Protein AF-A0A8D8HD01-F1 (afdb_monomer_lite)

Sequence (189 aa):
MFSPLLRNISGCLRTARVLPIIQANANFSSKRVAIALRSKKAKSDKPTTQYFVDCKHVRTIGGKGGDGCVSFLRLWCNENAGPDGGDGGNGGHVVLQASADVRDLNHVTVQLNADAGDNGRNKDCHGKNAGHTVVKVPLGTIVKSGEGKVVGDLDREGTMFVAARGGAGGKGNHFFISDLEQAPQVAEF

Organism: Culex pipiens (NCBI:txid7175)

pLDDT: mean 83.11, std 18.87, range [35.62, 97.62]

Secondary structure (DSSP, 8-state):
-----------------------------S-----------PPP-S-------S----EEEPPPPPPPP--BPPPSS-S--SB-PPPPPPPPPEEEEE-TT---STTS-SEEEPPPPPPPBTTTBPPPPPPPEEEEE-TTEEEE-TTS-EEEEE-STT-EEEEEPPPPPPPPGGGG--SS-SS------

Structure (mmCIF, N/CA/C/O backbone):
data_AF-A0A8D8HD01-F1
#
_entry.id   AF-A0A8D8HD01-F1
#
loop_
_atom_site.group_PDB
_atom_site.id
_atom_site.type_symbol
_atom_site.label_atom_id
_atom_site.label_alt_id
_atom_site.label_comp_id
_atom_site.label_asym_id
_atom_site.label_entity_id
_atom_site.label_seq_id
_atom_site.pdbx_PDB_ins_code
_atom_site.Cartn_x
_atom_site.Cartn_y
_atom_site.Cartn_z
_atom_site.occupancy
_atom_site.B_iso_or_equiv
_atom_site.auth_seq_id
_atom_site.auth_comp_id
_atom_site.auth_asym_id
_atom_site.auth_atom_id
_atom_site.pdbx_PDB_model_num
ATOM 1 N N . MET A 1 1 ? 36.798 -63.576 56.238 1.00 38.44 1 MET A N 1
ATOM 2 C CA . MET A 1 1 ? 35.779 -63.024 57.160 1.00 38.44 1 MET A CA 1
ATOM 3 C C . MET A 1 1 ? 34.621 -62.565 56.282 1.00 38.44 1 MET A C 1
ATOM 5 O O . MET A 1 1 ? 34.864 -61.695 55.469 1.00 38.44 1 MET A O 1
ATOM 9 N N . PHE A 1 2 ? 33.419 -63.130 56.225 1.00 37.19 2 PHE A N 1
ATOM 10 C CA . PHE A 1 2 ? 32.682 -64.121 57.009 1.00 37.19 2 PHE A CA 1
ATOM 11 C C . PHE A 1 2 ? 31.838 -64.941 55.999 1.00 37.19 2 PHE A C 1
ATOM 13 O O . PHE A 1 2 ? 31.123 -64.366 55.185 1.00 37.19 2 PHE A O 1
ATOM 20 N N . SER A 1 3 ? 31.947 -66.270 56.031 1.00 37.62 3 SER A N 1
ATOM 21 C CA . SER A 1 3 ? 30.902 -67.237 55.619 1.00 37.62 3 SER A CA 1
ATOM 22 C C . SER A 1 3 ? 29.742 -67.199 56.651 1.00 37.62 3 SER A C 1
ATOM 24 O O . SER A 1 3 ? 29.988 -66.590 57.697 1.00 37.62 3 SER A O 1
ATOM 26 N N . PRO A 1 4 ? 28.550 -67.846 56.512 1.00 48.41 4 PRO A N 1
ATOM 27 C CA . PRO A 1 4 ? 28.232 -69.123 55.824 1.00 48.41 4 PRO A CA 1
ATOM 28 C C . PRO A 1 4 ? 26.969 -69.078 54.918 1.00 48.41 4 PRO A C 1
ATOM 30 O O . PRO A 1 4 ? 26.116 -68.217 55.069 1.00 48.41 4 PRO A O 1
ATOM 33 N N . LEU A 1 5 ? 26.900 -69.825 53.809 1.00 41.25 5 LEU A N 1
ATOM 34 C CA . LEU A 1 5 ? 26.558 -71.253 53.603 1.00 41.25 5 LEU A CA 1
ATOM 35 C C . LEU A 1 5 ? 25.076 -71.647 53.772 1.00 41.25 5 LEU A C 1
ATOM 37 O O . LEU A 1 5 ? 24.426 -71.291 54.748 1.00 41.25 5 LEU A O 1
ATOM 41 N N . LEU A 1 6 ? 24.710 -72.595 52.887 1.00 38.84 6 LEU A N 1
ATOM 42 C CA . LEU A 1 6 ? 23.619 -73.593 52.896 1.00 38.84 6 LEU A CA 1
ATOM 43 C C . LEU A 1 6 ? 22.376 -73.206 52.068 1.00 38.84 6 LEU A C 1
ATOM 45 O O . LEU A 1 6 ? 21.858 -72.114 52.218 1.00 38.84 6 LEU A O 1
ATOM 49 N N . ARG A 1 7 ? 21.798 -74.045 51.195 1.00 35.88 7 ARG A N 1
ATOM 50 C CA . ARG A 1 7 ? 22.032 -75.438 50.754 1.00 35.88 7 ARG A CA 1
ATOM 51 C C . ARG A 1 7 ? 21.251 -75.636 49.438 1.00 35.88 7 ARG A C 1
ATOM 53 O O . ARG A 1 7 ? 20.154 -75.111 49.294 1.00 35.88 7 ARG A O 1
ATOM 60 N N . ASN A 1 8 ? 21.803 -76.434 48.525 1.00 39.53 8 ASN A N 1
ATOM 61 C CA . ASN A 1 8 ? 21.070 -77.087 47.430 1.00 39.53 8 ASN A CA 1
ATOM 62 C C . ASN A 1 8 ? 20.040 -78.093 47.979 1.00 39.53 8 ASN A C 1
ATOM 64 O O . ASN A 1 8 ? 20.227 -78.567 49.099 1.00 39.53 8 ASN A O 1
ATOM 68 N N . ILE A 1 9 ? 19.052 -78.489 47.156 1.00 40.44 9 ILE A N 1
ATOM 69 C CA . ILE A 1 9 ? 18.753 -79.885 46.733 1.00 40.44 9 ILE A CA 1
ATOM 70 C C . ILE A 1 9 ? 17.369 -79.966 46.028 1.00 40.44 9 ILE A C 1
ATOM 72 O O . ILE A 1 9 ? 16.385 -79.485 46.572 1.00 40.44 9 ILE A O 1
ATOM 76 N N . SER A 1 10 ? 17.355 -80.611 44.840 1.00 38.31 10 SER A N 1
ATOM 77 C CA . SER A 1 10 ? 16.278 -81.350 44.112 1.00 38.31 10 SER A CA 1
ATOM 78 C C . SER A 1 10 ? 14.861 -80.746 44.015 1.00 38.31 10 SER A C 1
ATOM 80 O O . SER A 1 10 ? 14.276 -80.381 45.017 1.00 38.31 10 SER A O 1
ATOM 82 N N . GLY A 1 11 ? 14.155 -80.689 42.885 1.00 37.19 11 GLY A N 1
ATOM 83 C CA . GLY A 1 11 ? 14.003 -81.672 41.812 1.00 37.19 11 GLY A CA 1
ATOM 84 C C . GLY A 1 11 ? 12.508 -82.036 41.654 1.00 37.19 11 GLY A C 1
ATOM 85 O O . GLY A 1 11 ? 11.795 -82.137 42.643 1.00 37.19 11 GLY A O 1
ATOM 86 N N . CYS A 1 12 ? 12.087 -82.307 40.411 1.00 36.12 12 CYS A N 1
ATOM 87 C CA . CYS A 1 12 ? 10.885 -83.066 40.000 1.00 36.12 12 CYS A CA 1
ATOM 88 C C . CYS A 1 12 ? 9.497 -82.368 39.880 1.00 36.12 12 CYS A C 1
ATOM 90 O O . CYS A 1 12 ? 8.779 -82.170 40.849 1.00 36.12 12 CYS A O 1
ATOM 92 N N . LEU A 1 13 ? 9.096 -82.126 38.616 1.00 39.12 13 LEU A N 1
ATOM 93 C CA . LEU A 1 13 ? 7.873 -82.631 37.945 1.00 39.12 13 LEU A CA 1
ATOM 94 C C . LEU A 1 13 ? 6.524 -82.632 38.711 1.00 39.12 13 LEU A C 1
ATOM 96 O O . LEU A 1 13 ? 6.305 -83.510 39.536 1.00 39.12 13 LEU A O 1
ATOM 100 N N . ARG A 1 14 ? 5.535 -81.836 38.253 1.00 35.62 14 ARG A N 1
ATOM 101 C CA . ARG A 1 14 ? 4.320 -82.304 37.522 1.00 35.62 14 ARG A CA 1
ATOM 102 C C . ARG A 1 14 ? 3.150 -81.302 37.502 1.00 35.62 14 ARG A C 1
ATOM 104 O O . ARG A 1 14 ? 2.830 -80.640 38.480 1.00 35.62 14 ARG A O 1
ATOM 111 N N . THR A 1 15 ? 2.434 -81.394 36.378 1.00 39.25 15 THR A N 1
ATOM 112 C CA . THR A 1 15 ? 0.995 -81.161 36.140 1.00 39.25 15 THR A CA 1
ATOM 113 C C . THR A 1 15 ? 0.449 -79.735 36.093 1.00 39.25 15 THR A C 1
ATOM 115 O O . THR A 1 15 ? 0.143 -79.109 37.102 1.00 39.25 15 THR A O 1
ATOM 118 N N . ALA A 1 16 ? 0.171 -79.314 34.856 1.00 48.81 16 ALA A N 1
ATOM 119 C CA . ALA A 1 16 ? -0.868 -78.355 34.521 1.00 48.81 16 ALA A CA 1
ATOM 120 C C . ALA A 1 16 ? -2.230 -78.848 35.042 1.00 48.81 16 ALA A C 1
ATOM 122 O O . ALA A 1 16 ? -2.649 -79.968 34.743 1.00 48.81 16 ALA A O 1
ATOM 123 N N . ARG A 1 17 ? -2.930 -78.003 35.803 1.00 39.94 17 ARG A N 1
ATOM 124 C CA . ARG A 1 17 ? -4.364 -78.146 36.064 1.00 39.94 17 ARG A CA 1
ATOM 125 C C . ARG A 1 17 ? -5.095 -77.029 35.337 1.00 39.94 17 ARG A C 1
ATOM 127 O O . ARG A 1 17 ? -4.921 -75.855 35.642 1.00 39.94 17 ARG A O 1
ATOM 134 N N . VAL A 1 18 ? -5.901 -77.442 34.369 1.00 48.03 18 VAL A N 1
ATOM 135 C CA . VAL A 1 18 ? -6.952 -76.640 33.748 1.00 48.03 18 VAL A CA 1
ATOM 136 C C . VAL A 1 18 ? -7.978 -76.306 34.834 1.00 48.03 18 VAL A C 1
ATOM 138 O O . VAL A 1 18 ? -8.454 -77.210 35.519 1.00 48.03 18 VAL A O 1
ATOM 141 N N . LEU A 1 19 ? -8.312 -75.026 34.995 1.00 42.44 19 LEU A N 1
ATOM 142 C CA . LEU A 1 19 ? -9.496 -74.591 35.740 1.00 42.44 19 LEU A CA 1
ATOM 143 C C . LEU A 1 19 ? -10.530 -74.032 34.749 1.00 42.44 19 LEU A C 1
ATOM 145 O O . LEU A 1 19 ? -10.140 -73.422 33.751 1.00 42.44 19 LEU A O 1
ATOM 149 N N . PRO A 1 20 ? -11.829 -74.293 34.974 1.00 39.94 20 PRO A N 1
ATOM 150 C CA . PRO A 1 20 ? -12.863 -74.128 33.965 1.00 39.94 20 PRO A CA 1
ATOM 151 C C . PRO A 1 20 ? -13.250 -72.662 33.767 1.00 39.94 20 PRO A C 1
ATOM 153 O O . PRO A 1 20 ? -13.233 -71.846 34.688 1.00 39.94 20 PRO A O 1
ATOM 156 N N . ILE A 1 21 ? -13.648 -72.363 32.534 1.00 44.06 21 ILE A N 1
ATOM 157 C CA . ILE A 1 21 ? -14.253 -71.103 32.110 1.00 44.06 21 ILE A CA 1
ATOM 158 C C . ILE A 1 21 ? -15.639 -71.016 32.760 1.00 44.06 21 ILE A C 1
ATOM 160 O O . ILE A 1 21 ? -16.567 -71.705 32.344 1.00 44.06 21 ILE A O 1
ATOM 164 N N . ILE A 1 22 ? -15.788 -70.176 33.785 1.00 47.44 22 ILE A N 1
ATOM 165 C CA . ILE A 1 22 ? -17.106 -69.780 34.290 1.00 47.44 22 ILE A CA 1
ATOM 166 C C . ILE A 1 22 ? -17.601 -68.640 33.398 1.00 47.44 22 ILE A C 1
ATOM 168 O O . ILE A 1 22 ? -17.055 -67.537 33.415 1.00 47.44 22 ILE A O 1
ATOM 172 N N . GLN A 1 23 ? -18.629 -68.920 32.595 1.00 49.97 23 GLN A N 1
ATOM 173 C CA . GLN A 1 23 ? -19.383 -67.906 31.865 1.00 49.97 23 GLN A CA 1
ATOM 174 C C . GLN A 1 23 ? -20.151 -67.029 32.861 1.00 49.97 23 GLN A C 1
ATOM 176 O O . GLN A 1 23 ? -21.132 -67.466 33.459 1.00 49.97 23 GLN A O 1
ATOM 181 N N . ALA A 1 24 ? -19.728 -65.776 33.019 1.00 47.97 24 ALA A N 1
ATOM 182 C CA . ALA A 1 24 ? -20.553 -64.742 33.627 1.00 47.97 24 ALA A CA 1
ATOM 183 C C . ALA A 1 24 ? -21.266 -63.971 32.508 1.00 47.97 24 ALA A C 1
ATOM 185 O O . ALA A 1 24 ? -20.657 -63.167 31.802 1.00 47.97 24 ALA A O 1
ATOM 186 N N . ASN A 1 25 ? -22.563 -64.234 32.341 1.00 53.50 25 ASN A N 1
ATOM 187 C CA . ASN A 1 25 ? -23.449 -63.430 31.504 1.00 53.50 25 ASN A CA 1
ATOM 188 C C . ASN A 1 25 ? -23.589 -62.033 32.123 1.00 53.50 25 ASN A C 1
ATOM 190 O O . ASN A 1 25 ? -24.370 -61.823 33.050 1.00 53.50 25 ASN A O 1
ATOM 194 N N . ALA A 1 26 ? -22.820 -61.072 31.615 1.00 51.56 26 ALA A N 1
ATOM 195 C CA . ALA A 1 26 ? -23.012 -59.664 31.920 1.00 51.56 26 ALA A CA 1
ATOM 196 C C . ALA A 1 26 ? -24.070 -59.089 30.969 1.00 51.56 26 ALA A C 1
ATOM 198 O O . ALA A 1 26 ? -23.844 -58.952 29.768 1.00 51.56 26 ALA A O 1
ATOM 199 N N . ASN A 1 27 ? -25.233 -58.756 31.530 1.00 48.62 27 ASN A N 1
ATOM 200 C CA . ASN A 1 27 ? -26.313 -58.046 30.853 1.00 48.62 27 ASN A CA 1
ATOM 201 C C . ASN A 1 27 ? -25.793 -56.744 30.218 1.00 48.62 27 ASN A C 1
ATOM 203 O O . ASN A 1 27 ? -25.463 -55.780 30.912 1.00 48.62 27 ASN A O 1
ATOM 207 N N . PHE A 1 28 ? -25.736 -56.713 28.886 1.00 46.00 28 PHE A N 1
ATOM 208 C CA . PHE A 1 28 ? -25.380 -55.535 28.101 1.00 46.00 28 PHE A CA 1
ATOM 209 C C . PHE A 1 28 ? -26.581 -54.581 28.041 1.00 46.00 28 PHE A C 1
ATOM 211 O O . PHE A 1 28 ? -27.395 -54.624 27.121 1.00 46.00 28 PHE A O 1
ATOM 218 N N . SER A 1 29 ? -26.717 -53.733 29.062 1.00 52.72 29 SER A N 1
ATOM 219 C CA . SER A 1 29 ? -27.672 -52.624 29.041 1.00 52.72 29 SER A CA 1
ATOM 220 C C . SER A 1 29 ? -27.164 -51.512 28.120 1.00 52.72 29 SER A C 1
ATOM 222 O O . SER A 1 29 ? -26.022 -51.057 28.224 1.00 52.72 29 SER A O 1
ATOM 224 N N . SER A 1 30 ? -28.024 -51.120 27.180 1.00 56.50 30 SER A N 1
ATOM 225 C CA . SER A 1 30 ? -27.737 -50.182 26.097 1.00 56.50 30 SER A CA 1
ATOM 226 C C . SER A 1 30 ? -27.484 -48.747 26.586 1.00 56.50 30 SER A C 1
ATOM 228 O O . SER A 1 30 ? -28.024 -48.323 27.606 1.00 56.50 30 SER A O 1
ATOM 230 N N . LYS A 1 31 ? -26.743 -47.990 25.759 1.00 60.97 31 LYS A N 1
ATOM 231 C CA . LYS A 1 31 ? -26.404 -46.550 25.839 1.00 60.97 31 LYS A CA 1
ATOM 232 C C . LYS A 1 31 ? -25.167 -46.193 26.673 1.00 60.97 31 LYS A C 1
ATOM 234 O O . LYS A 1 31 ? -25.250 -45.532 27.701 1.00 60.97 31 LYS A O 1
ATOM 239 N N . ARG A 1 32 ? -23.977 -46.484 26.135 1.00 63.31 32 ARG A N 1
ATOM 240 C CA . ARG A 1 32 ? -22.785 -45.671 26.436 1.00 63.31 32 ARG A CA 1
ATOM 241 C C . ARG A 1 32 ? -22.737 -44.488 25.472 1.00 63.31 32 ARG A C 1
ATOM 243 O O . ARG A 1 32 ? -22.108 -44.567 24.424 1.00 63.31 32 ARG A O 1
ATOM 250 N N . VAL A 1 33 ? -23.420 -43.398 25.812 1.00 67.00 33 VAL A N 1
ATOM 251 C CA . VAL A 1 33 ? -23.109 -42.099 25.200 1.00 67.00 33 VAL A CA 1
ATOM 252 C C . VAL A 1 33 ? -21.767 -41.663 25.784 1.00 67.00 33 VAL A C 1
ATOM 254 O O . VAL A 1 33 ? -21.605 -41.657 27.004 1.00 67.00 33 VAL A O 1
ATOM 257 N N . ALA A 1 34 ? -20.782 -41.363 24.936 1.00 64.25 34 ALA A N 1
ATOM 258 C CA . ALA A 1 34 ? -19.496 -40.851 25.395 1.00 64.25 34 ALA A CA 1
ATOM 259 C C . ALA A 1 34 ? -19.721 -39.531 26.150 1.00 64.25 34 ALA A C 1
ATOM 261 O O . ALA A 1 34 ? -20.180 -38.544 25.579 1.00 64.25 34 ALA A O 1
ATOM 262 N N . ILE A 1 35 ? -19.428 -39.521 27.450 1.00 71.62 35 ILE A N 1
ATOM 263 C CA . ILE A 1 35 ? -19.501 -38.315 28.275 1.00 71.62 35 ILE A CA 1
ATOM 264 C C . ILE A 1 35 ? -18.270 -37.477 27.933 1.00 71.62 35 ILE A C 1
ATOM 266 O O . ILE A 1 35 ? -17.143 -37.918 28.162 1.00 71.62 35 ILE A O 1
ATOM 270 N N . ALA A 1 36 ? -18.471 -36.281 27.374 1.00 72.25 36 ALA A N 1
ATOM 271 C CA . ALA A 1 36 ? -17.376 -35.349 27.135 1.00 72.25 36 ALA A CA 1
ATOM 272 C C . ALA A 1 36 ? -16.673 -35.055 28.469 1.00 72.25 36 ALA A C 1
ATOM 274 O O . ALA A 1 36 ? -17.286 -34.529 29.403 1.00 72.25 36 ALA A O 1
ATOM 275 N N . LEU A 1 37 ? -15.393 -35.424 28.578 1.00 75.06 37 LEU A N 1
ATOM 276 C CA . LEU A 1 37 ? -14.590 -35.116 29.757 1.00 75.06 37 LEU A CA 1
ATOM 277 C C . LEU A 1 37 ? -14.562 -33.595 29.923 1.00 75.06 37 LEU A C 1
ATOM 279 O O . LEU A 1 37 ? -14.038 -32.874 29.074 1.00 75.06 37 LEU A O 1
ATOM 283 N N . ARG A 1 38 ? -15.148 -33.103 31.020 1.00 71.12 38 ARG A N 1
ATOM 284 C CA . ARG A 1 38 ? -15.099 -31.684 31.376 1.00 71.12 38 ARG A CA 1
ATOM 285 C C . ARG A 1 38 ? -13.627 -31.281 31.437 1.00 71.12 38 ARG A C 1
ATOM 287 O O . ARG A 1 38 ? -12.843 -31.950 32.112 1.00 71.12 38 ARG A O 1
ATOM 294 N N . SER A 1 39 ? -13.253 -30.218 30.725 1.00 74.81 39 SER A N 1
ATOM 295 C CA . SER A 1 39 ? -11.898 -29.664 30.787 1.00 74.81 39 SER A CA 1
ATOM 296 C C . SER A 1 39 ? -11.503 -29.465 32.256 1.00 74.81 39 SER A C 1
ATOM 298 O O . SER A 1 39 ? -12.088 -28.637 32.950 1.00 74.81 39 SER A O 1
ATOM 300 N N . LYS A 1 40 ? -10.540 -30.261 32.741 1.00 72.81 40 LYS A N 1
ATOM 301 C CA . LYS A 1 40 ? -9.982 -30.161 34.102 1.00 72.81 40 LYS A CA 1
ATOM 302 C C . LYS A 1 40 ? -8.969 -29.022 34.237 1.00 72.81 40 LYS A C 1
ATOM 304 O O . LYS A 1 40 ? -8.378 -28.857 35.300 1.00 72.81 40 LYS A O 1
ATOM 309 N N . LYS A 1 41 ? -8.725 -28.253 33.172 1.00 77.56 41 LYS A N 1
ATOM 310 C CA . LYS A 1 41 ? -7.804 -27.121 33.233 1.00 77.56 41 LYS A CA 1
ATOM 311 C C . LYS A 1 41 ? -8.454 -26.032 34.086 1.00 77.56 41 LYS A C 1
ATOM 313 O O . LYS A 1 41 ? -9.484 -25.485 33.695 1.00 77.56 41 LYS A O 1
ATOM 318 N N . ALA A 1 42 ? -7.866 -25.748 35.247 1.00 76.44 42 ALA A N 1
ATOM 319 C CA . ALA A 1 42 ? -8.267 -24.615 36.072 1.00 76.44 42 ALA A CA 1
ATOM 320 C C . ALA A 1 42 ? -8.259 -23.342 35.209 1.00 76.44 42 ALA A C 1
ATOM 322 O O . ALA A 1 42 ? -7.330 -23.124 34.421 1.00 76.44 42 ALA A O 1
ATOM 323 N N . LYS A 1 43 ? -9.322 -22.534 35.300 1.00 73.81 43 LYS A N 1
ATOM 324 C CA . LYS A 1 43 ? -9.334 -21.211 34.668 1.00 73.81 43 LYS A CA 1
ATOM 325 C C . LYS A 1 43 ? -8.214 -20.386 35.308 1.00 73.81 43 LYS A C 1
ATOM 327 O O . LYS A 1 43 ? -7.934 -20.539 36.488 1.00 73.81 43 LYS A O 1
ATOM 332 N N . SER A 1 44 ? -7.534 -19.566 34.513 1.00 76.25 44 SER A N 1
ATOM 333 C CA . SER A 1 44 ? -6.513 -18.656 35.033 1.00 76.25 44 SER A CA 1
ATOM 334 C C . SER A 1 44 ? -7.168 -17.670 36.000 1.00 76.25 44 SER A C 1
ATOM 336 O O . SER A 1 44 ? -7.997 -16.879 35.563 1.00 76.25 44 SER A O 1
ATOM 338 N N . ASP A 1 45 ? -6.758 -17.677 37.268 1.00 74.88 45 ASP A N 1
ATOM 339 C CA . ASP A 1 45 ? -7.234 -16.735 38.297 1.00 74.88 45 ASP A CA 1
ATOM 340 C C . ASP A 1 45 ? -6.624 -15.331 38.158 1.00 74.88 45 ASP A C 1
ATOM 342 O O . ASP A 1 45 ? -6.923 -14.427 38.936 1.00 74.88 45 ASP A O 1
ATOM 346 N N . LYS A 1 46 ? -5.752 -15.120 37.163 1.00 77.69 46 LYS A N 1
ATOM 347 C CA . LYS A 1 46 ? -5.231 -13.785 36.861 1.00 77.69 46 LYS A CA 1
ATOM 348 C C . LYS A 1 46 ? -6.378 -12.924 36.323 1.00 77.69 46 LYS A C 1
ATOM 350 O O . LYS A 1 46 ? -6.916 -13.284 35.270 1.00 77.69 46 LYS A O 1
ATOM 355 N N . PRO A 1 47 ? -6.717 -11.783 36.955 1.00 70.94 47 PRO A N 1
ATOM 356 C CA . PRO A 1 47 ? -7.629 -10.828 36.349 1.00 70.94 47 PRO A CA 1
ATOM 357 C C . PRO A 1 47 ? -6.945 -10.284 35.093 1.00 70.94 47 PRO A C 1
ATOM 359 O O . PRO A 1 47 ? -6.046 -9.451 35.159 1.00 70.94 47 PRO A O 1
ATOM 362 N N . THR A 1 48 ? -7.304 -10.818 33.928 1.00 72.38 48 THR A N 1
ATOM 363 C CA . THR A 1 48 ? -6.913 -10.201 32.661 1.00 72.38 48 THR A CA 1
ATOM 364 C C . THR A 1 48 ? -7.826 -9.003 32.478 1.00 72.38 48 THR A C 1
ATOM 366 O O . THR A 1 48 ? -8.960 -9.151 32.030 1.00 72.38 48 THR A O 1
ATOM 369 N N . THR A 1 49 ? -7.359 -7.829 32.892 1.00 73.25 49 THR A N 1
ATOM 370 C CA . THR A 1 49 ? -8.035 -6.567 32.602 1.00 73.25 49 THR A CA 1
ATOM 371 C C . THR A 1 49 ? -8.038 -6.377 31.090 1.00 73.25 49 THR A C 1
ATOM 373 O O . THR A 1 49 ? -7.001 -6.100 30.492 1.00 73.25 49 THR A O 1
ATOM 376 N N . GLN A 1 50 ? -9.189 -6.593 30.458 1.00 70.69 50 GLN A N 1
ATOM 377 C CA . GLN A 1 50 ? -9.386 -6.256 29.054 1.00 70.69 50 GLN A CA 1
ATOM 378 C C . GLN A 1 50 ? -9.715 -4.767 28.995 1.00 70.69 50 GLN A C 1
ATOM 380 O O . GLN A 1 50 ? -10.747 -4.338 29.509 1.00 70.69 50 GLN A O 1
ATOM 385 N N . TYR A 1 51 ? -8.804 -3.974 28.438 1.00 76.31 51 TYR A N 1
ATOM 386 C CA . TYR A 1 51 ? -9.006 -2.539 28.282 1.00 76.31 51 TYR A CA 1
ATOM 387 C C . TYR A 1 51 ? -9.828 -2.280 27.021 1.00 76.31 51 TYR A C 1
ATOM 389 O O . TYR A 1 51 ? -9.429 -2.666 25.921 1.00 76.31 51 TYR A O 1
ATOM 397 N N . PHE A 1 52 ? -10.971 -1.626 27.202 1.00 85.50 52 PHE A N 1
ATOM 398 C CA . PHE A 1 52 ? -11.793 -1.107 26.120 1.00 85.50 52 PHE A CA 1
ATOM 399 C C . PHE A 1 52 ? -11.152 0.175 25.580 1.00 85.50 52 PHE A C 1
ATOM 401 O O . PHE A 1 52 ? -10.739 1.041 26.355 1.00 85.50 52 PHE A O 1
ATOM 408 N N . VAL A 1 53 ? -11.010 0.268 24.258 1.00 86.69 53 VAL A N 1
ATOM 409 C CA . VAL A 1 53 ? -10.347 1.396 23.592 1.00 86.69 53 VAL A CA 1
ATOM 410 C C . VAL A 1 53 ? -11.290 1.974 22.546 1.00 86.69 53 VAL A C 1
ATOM 412 O O . VAL A 1 53 ? -11.463 1.384 21.479 1.00 86.69 53 VAL A O 1
ATOM 415 N N . ASP A 1 54 ? -11.842 3.146 22.856 1.00 87.81 54 ASP A N 1
ATOM 416 C CA . ASP A 1 54 ? -12.744 3.910 21.981 1.00 87.81 54 ASP A CA 1
ATOM 417 C C . ASP A 1 54 ? -12.013 4.799 20.980 1.00 87.81 54 ASP A C 1
ATOM 419 O O . ASP A 1 54 ? -12.503 5.085 19.889 1.00 87.81 54 ASP A O 1
ATOM 423 N N . CYS A 1 55 ? -10.832 5.280 21.360 1.00 90.00 55 CYS A N 1
ATOM 424 C CA . CYS A 1 55 ? -10.061 6.228 20.579 1.00 90.00 55 CYS A CA 1
ATOM 425 C C . CYS A 1 55 ? -8.618 5.752 20.444 1.00 90.00 55 CYS A C 1
ATOM 427 O O . CYS A 1 55 ? -7.971 5.338 21.408 1.00 90.00 55 CYS A O 1
ATOM 429 N N . LYS A 1 56 ? -8.101 5.800 19.215 1.00 91.88 56 LYS A N 1
ATOM 430 C CA . LYS A 1 56 ? -6.736 5.379 18.913 1.00 91.88 56 LYS A CA 1
ATOM 431 C C . LYS A 1 56 ? -6.148 6.258 17.828 1.00 91.88 56 LYS A C 1
ATOM 433 O O . LYS A 1 56 ? -6.772 6.478 16.794 1.00 91.88 56 LYS A O 1
ATOM 438 N N . HIS A 1 57 ? -4.938 6.749 18.067 1.00 92.94 57 HIS A N 1
ATOM 439 C CA . HIS A 1 57 ? -4.169 7.427 17.036 1.00 92.94 57 HIS A CA 1
ATOM 440 C C . HIS A 1 57 ? -3.401 6.383 16.228 1.00 92.94 57 HIS A C 1
ATOM 442 O O . HIS A 1 57 ? -2.693 5.550 16.798 1.00 92.94 57 HIS A O 1
ATOM 448 N N . VAL A 1 58 ? -3.572 6.409 14.910 1.00 93.75 58 VAL A N 1
ATOM 449 C CA . VAL A 1 58 ? -3.005 5.411 14.004 1.00 93.75 58 VAL A CA 1
ATOM 450 C C . VAL A 1 58 ? -2.298 6.125 12.865 1.00 93.75 58 VAL A C 1
ATOM 452 O O . VAL A 1 58 ? -2.851 7.036 12.253 1.00 93.75 58 VAL A O 1
ATOM 455 N N . ARG A 1 59 ? -1.075 5.689 12.567 1.00 95.12 59 ARG A N 1
ATOM 456 C CA . ARG A 1 59 ? -0.318 6.124 11.398 1.00 95.12 59 ARG A CA 1
ATOM 457 C C . ARG A 1 59 ? -0.578 5.150 10.256 1.00 95.12 59 ARG A C 1
ATOM 459 O O . ARG A 1 59 ? -0.206 3.981 10.345 1.00 95.12 59 ARG A O 1
ATOM 466 N N . THR A 1 60 ? -1.198 5.636 9.191 1.00 94.69 60 THR A N 1
ATOM 467 C CA . THR A 1 60 ? -1.476 4.862 7.978 1.00 94.69 60 THR A CA 1
ATOM 468 C C . THR A 1 60 ? -0.445 5.183 6.900 1.00 94.69 60 THR A C 1
ATOM 470 O O . THR A 1 60 ? -0.145 6.346 6.637 1.00 94.69 60 THR A O 1
ATOM 473 N N . ILE A 1 61 ? 0.124 4.147 6.287 1.00 96.19 61 ILE A N 1
ATOM 474 C CA . ILE A 1 61 ? 1.116 4.261 5.215 1.00 96.19 61 ILE A CA 1
ATOM 475 C C . ILE A 1 61 ? 0.658 3.366 4.065 1.00 96.19 61 ILE A C 1
ATOM 477 O O . ILE A 1 61 ? 0.514 2.153 4.226 1.00 96.19 61 ILE A O 1
ATOM 481 N N . GLY A 1 62 ? 0.397 3.975 2.909 1.00 96.62 62 GLY A N 1
ATOM 482 C CA . GLY A 1 62 ? 0.109 3.234 1.684 1.00 96.62 62 GLY A CA 1
ATOM 483 C C . GLY A 1 62 ? 1.342 2.483 1.188 1.00 96.62 62 GLY A C 1
ATOM 484 O O . GLY A 1 62 ? 2.474 2.876 1.471 1.00 96.62 62 GLY A O 1
ATOM 485 N N . GLY A 1 63 ? 1.126 1.405 0.443 1.00 96.81 63 GLY A N 1
ATOM 486 C CA . GLY A 1 63 ? 2.213 0.653 -0.164 1.00 96.81 63 GLY A CA 1
ATOM 487 C C . GLY A 1 63 ? 2.936 1.491 -1.212 1.00 96.81 63 GLY A C 1
ATOM 488 O O . GLY A 1 63 ? 2.296 2.265 -1.928 1.00 96.81 63 GLY A O 1
ATOM 489 N N . LYS A 1 64 ? 4.258 1.335 -1.330 1.00 96.44 64 LYS A N 1
ATOM 490 C CA . LYS A 1 64 ? 5.003 1.909 -2.460 1.00 96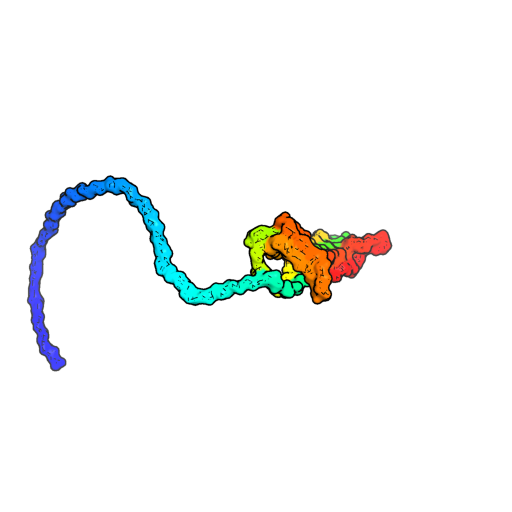.44 64 LYS A CA 1
ATOM 491 C C . LYS A 1 64 ? 4.544 1.220 -3.753 1.00 96.44 64 LYS A C 1
ATOM 493 O O . LYS A 1 64 ? 4.301 0.013 -3.740 1.00 96.44 64 LYS A O 1
ATOM 498 N N . GLY A 1 65 ? 4.414 1.974 -4.842 1.00 96.31 65 GLY A N 1
ATOM 499 C CA . GLY A 1 65 ? 4.351 1.375 -6.174 1.00 96.31 65 GLY A CA 1
ATOM 500 C C . GLY A 1 65 ? 5.687 0.723 -6.519 1.00 96.31 65 GLY A C 1
ATOM 501 O O . GLY A 1 65 ? 6.729 1.162 -6.030 1.00 96.31 65 GLY A O 1
ATOM 502 N N . GLY A 1 66 ? 5.634 -0.351 -7.297 1.00 96.56 66 GLY A N 1
ATOM 503 C CA . GLY A 1 66 ? 6.818 -1.006 -7.826 1.00 96.56 66 GLY A CA 1
ATOM 504 C C . GLY A 1 66 ? 7.464 -0.163 -8.917 1.00 96.56 66 GLY A C 1
ATOM 505 O O . GLY A 1 66 ? 6.794 0.612 -9.601 1.00 96.56 66 GLY A O 1
ATOM 506 N N . ASP A 1 67 ? 8.762 -0.345 -9.082 1.00 96.44 67 ASP A N 1
ATOM 507 C CA . ASP A 1 67 ? 9.558 0.404 -10.045 1.00 96.44 67 ASP A CA 1
ATOM 508 C C . ASP A 1 67 ? 9.380 -0.170 -11.461 1.00 96.44 67 ASP A C 1
ATOM 510 O O . ASP A 1 67 ? 9.267 -1.390 -11.636 1.00 96.44 67 ASP A O 1
ATOM 514 N N . GLY A 1 68 ? 9.381 0.693 -12.478 1.00 95.00 68 GLY A N 1
ATOM 515 C CA . GLY A 1 68 ? 9.449 0.289 -13.879 1.00 95.00 68 GLY A CA 1
ATOM 516 C C . GLY A 1 68 ? 10.836 -0.249 -14.237 1.00 95.00 68 GLY A C 1
ATOM 517 O O . GLY A 1 68 ? 11.855 0.168 -13.682 1.00 95.00 68 GLY A O 1
ATOM 518 N N . CYS A 1 69 ? 10.894 -1.198 -15.170 1.00 95.06 69 CYS A N 1
ATOM 519 C CA . CYS A 1 69 ? 12.158 -1.777 -15.618 1.00 95.06 69 CYS A CA 1
ATOM 520 C C . CYS A 1 69 ? 12.623 -1.145 -16.934 1.00 95.06 69 CYS A C 1
ATOM 522 O O . CYS A 1 69 ? 11.828 -0.934 -17.851 1.00 95.06 69 CYS A O 1
ATOM 524 N N . VAL A 1 70 ? 13.929 -0.891 -17.046 1.00 94.56 70 VAL A N 1
ATOM 525 C CA . VAL A 1 70 ? 14.590 -0.634 -18.330 1.00 94.56 70 VAL A CA 1
ATOM 526 C C . VAL A 1 70 ? 15.287 -1.922 -18.746 1.00 94.56 70 VAL A C 1
ATOM 528 O O . VAL A 1 70 ? 16.303 -2.300 -18.158 1.00 94.56 70 VAL A O 1
ATOM 531 N N . SER A 1 71 ? 14.752 -2.603 -19.755 1.00 93.00 71 SER A N 1
ATOM 532 C CA . SER A 1 71 ? 15.408 -3.765 -20.350 1.00 93.00 71 SER A CA 1
ATOM 533 C C . SER A 1 71 ? 15.204 -3.819 -21.860 1.00 93.00 71 SER A C 1
ATOM 535 O O . SER A 1 71 ? 14.298 -3.185 -22.407 1.00 93.00 71 SER A O 1
ATOM 537 N N . PHE A 1 72 ? 16.091 -4.550 -22.530 1.00 93.69 72 PHE A N 1
ATOM 538 C CA . PHE A 1 72 ? 16.008 -4.807 -23.960 1.00 93.69 72 PHE A CA 1
ATOM 539 C C . PHE A 1 72 ? 15.963 -6.309 -24.224 1.00 93.69 72 PHE A C 1
ATOM 541 O O . PHE A 1 72 ? 16.703 -7.087 -23.607 1.00 93.69 72 PHE A O 1
ATOM 548 N N . LEU A 1 73 ? 15.134 -6.706 -25.190 1.00 92.62 73 LEU A N 1
ATOM 549 C CA . LEU A 1 73 ? 15.003 -8.096 -25.585 1.00 92.62 73 LEU A CA 1
ATOM 550 C C . LEU A 1 73 ? 16.273 -8.550 -26.302 1.00 92.62 73 LEU A C 1
ATOM 552 O O . LEU A 1 73 ? 16.630 -8.024 -27.357 1.00 92.62 73 LEU A O 1
ATOM 556 N N . ARG A 1 74 ? 16.918 -9.589 -25.768 1.00 91.44 74 ARG A N 1
ATOM 557 C CA . ARG A 1 74 ? 18.093 -10.205 -26.389 1.00 91.44 74 ARG A CA 1
ATOM 558 C C . ARG A 1 74 ? 17.702 -11.459 -27.163 1.00 91.44 74 ARG A C 1
ATOM 560 O O . ARG A 1 74 ? 17.269 -12.451 -26.575 1.00 91.44 74 ARG A O 1
ATOM 567 N N . LEU A 1 75 ? 17.901 -11.430 -28.478 1.00 91.62 75 LEU A N 1
ATOM 568 C CA . LEU A 1 75 ? 17.744 -12.575 -29.374 1.00 91.62 75 LEU A CA 1
ATOM 569 C C . LEU A 1 75 ? 19.116 -13.136 -29.768 1.00 91.62 75 LEU A C 1
ATOM 571 O O . LEU A 1 75 ? 20.140 -12.467 -29.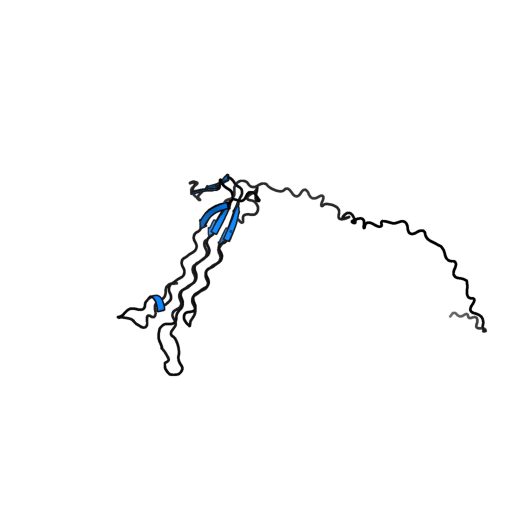673 1.00 91.62 75 LEU A O 1
ATOM 575 N N . TRP A 1 76 ? 19.146 -14.376 -30.256 1.00 91.06 76 TRP A N 1
ATOM 576 C CA . TRP A 1 76 ? 20.390 -15.038 -30.674 1.00 91.06 76 TRP A CA 1
ATOM 577 C C . TRP A 1 76 ? 21.102 -14.323 -31.839 1.00 91.06 76 TRP A C 1
ATOM 579 O O . TRP A 1 76 ? 22.321 -14.393 -31.940 1.00 91.06 76 TRP A O 1
ATOM 589 N N . CYS A 1 77 ? 20.345 -13.644 -32.710 1.00 91.00 77 CYS A N 1
ATOM 590 C CA . CYS A 1 77 ? 20.857 -12.925 -33.882 1.00 91.00 77 CYS A CA 1
ATOM 591 C C . CYS A 1 77 ? 20.953 -11.405 -33.659 1.00 91.00 77 CYS A C 1
ATOM 593 O O . CYS A 1 77 ? 21.581 -10.707 -34.450 1.00 91.00 77 CYS A O 1
ATOM 595 N N . ASN A 1 78 ? 20.302 -10.878 -32.619 1.00 88.75 78 ASN A N 1
ATOM 596 C CA . ASN A 1 78 ? 20.243 -9.446 -32.358 1.00 88.75 78 ASN A CA 1
ATOM 597 C C . ASN A 1 78 ? 20.282 -9.185 -30.854 1.00 88.75 78 ASN A C 1
ATOM 599 O O . ASN A 1 78 ? 19.418 -9.658 -30.115 1.00 88.75 78 ASN A O 1
ATOM 603 N N . GLU A 1 79 ? 21.273 -8.419 -30.411 1.00 83.81 79 GLU A N 1
ATOM 604 C CA . GLU A 1 79 ? 21.476 -8.152 -28.991 1.00 83.81 79 GLU A CA 1
ATOM 605 C C . GLU A 1 79 ? 20.425 -7.198 -28.414 1.00 83.81 79 GLU A C 1
ATOM 607 O O . GLU A 1 79 ? 20.045 -7.372 -27.260 1.00 83.81 79 GLU A O 1
ATOM 612 N N . ASN A 1 80 ? 19.905 -6.275 -29.234 1.00 86.25 80 ASN A N 1
ATOM 613 C CA . ASN A 1 80 ? 18.884 -5.295 -28.859 1.00 86.25 80 ASN A CA 1
ATOM 614 C C . ASN A 1 80 ? 17.704 -5.380 -29.839 1.00 86.25 80 ASN A C 1
ATOM 616 O O . ASN A 1 80 ? 17.632 -4.642 -30.822 1.00 86.25 80 ASN A O 1
ATOM 620 N N . ALA A 1 81 ? 16.780 -6.307 -29.593 1.00 87.94 81 ALA A N 1
ATOM 621 C CA . ALA A 1 81 ? 15.608 -6.536 -30.441 1.00 87.94 81 ALA A CA 1
ATOM 622 C C . ALA A 1 81 ? 14.422 -5.596 -30.150 1.00 87.94 81 ALA A C 1
ATOM 624 O O . ALA A 1 81 ? 13.385 -5.720 -30.795 1.00 87.9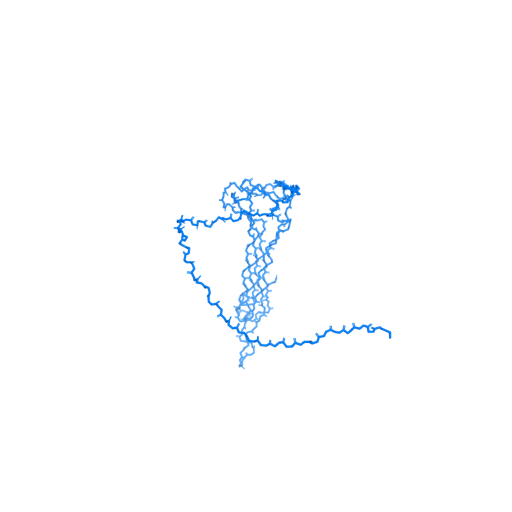4 81 ALA A O 1
ATOM 625 N N . GLY A 1 82 ? 14.588 -4.658 -29.216 1.00 91.12 82 GLY A N 1
ATOM 626 C CA . GLY A 1 82 ? 13.573 -3.693 -28.792 1.00 91.12 82 GLY A CA 1
ATOM 627 C C . GLY A 1 82 ? 13.491 -3.597 -27.265 1.00 91.12 82 GLY A C 1
ATOM 628 O O . GLY A 1 82 ? 14.067 -4.444 -26.577 1.00 91.12 82 GLY A O 1
ATOM 629 N N . PRO A 1 83 ? 12.842 -2.558 -26.723 1.00 93.62 83 PRO A N 1
ATOM 630 C CA . PRO A 1 83 ? 12.578 -2.447 -25.290 1.00 93.62 83 PRO A CA 1
ATOM 631 C C . PRO A 1 83 ? 11.584 -3.529 -24.839 1.00 93.62 83 PRO A C 1
ATOM 633 O O . PRO A 1 83 ? 10.562 -3.727 -25.486 1.00 93.62 83 PRO A O 1
ATOM 636 N N . ASP A 1 84 ? 11.888 -4.219 -23.741 1.00 94.00 84 ASP A N 1
ATOM 637 C CA . ASP A 1 84 ? 11.052 -5.284 -23.156 1.00 94.00 84 ASP A CA 1
ATOM 638 C C . ASP A 1 84 ? 10.879 -5.125 -21.635 1.00 94.00 84 ASP A C 1
ATOM 640 O O . ASP A 1 84 ? 10.676 -6.101 -20.905 1.00 94.00 84 ASP A O 1
ATOM 644 N N . GLY A 1 85 ? 11.052 -3.905 -21.126 1.00 94.56 85 GLY A N 1
ATOM 645 C CA . GLY A 1 85 ? 10.940 -3.600 -19.708 1.00 94.56 85 GLY A CA 1
ATOM 646 C C . GLY A 1 85 ? 9.486 -3.445 -19.283 1.00 94.56 85 GLY A C 1
ATOM 647 O O . GLY A 1 85 ? 8.770 -2.563 -19.760 1.00 94.56 85 GLY A O 1
ATOM 648 N N . GLY A 1 86 ? 9.053 -4.291 -18.349 1.00 95.06 86 GLY A N 1
ATOM 649 C CA . GLY A 1 86 ? 7.708 -4.231 -17.790 1.00 95.06 86 GLY A CA 1
ATOM 650 C C . GLY A 1 86 ? 7.482 -3.047 -16.840 1.00 95.06 86 GLY A C 1
ATOM 651 O O . GLY A 1 86 ? 8.393 -2.591 -16.147 1.00 95.06 86 GLY A O 1
ATOM 652 N N . ASP A 1 87 ? 6.228 -2.594 -16.773 1.00 96.56 87 ASP A N 1
ATOM 653 C CA . ASP A 1 87 ? 5.704 -1.702 -15.726 1.00 96.56 87 ASP A CA 1
ATOM 654 C C . ASP A 1 87 ? 5.784 -2.315 -14.316 1.00 96.56 87 ASP A C 1
ATOM 656 O O . ASP A 1 87 ? 5.634 -3.527 -14.139 1.00 96.56 87 ASP A O 1
ATOM 660 N N . GLY A 1 88 ? 5.952 -1.469 -13.302 1.00 96.75 88 GLY A N 1
ATOM 661 C CA . GLY A 1 88 ? 5.822 -1.825 -11.893 1.00 96.75 88 GLY A CA 1
ATOM 662 C C . GLY A 1 88 ? 4.364 -1.964 -11.445 1.00 96.75 88 GLY A C 1
ATOM 663 O O . GLY A 1 88 ? 3.446 -1.360 -12.002 1.00 96.75 88 GLY A O 1
ATOM 664 N N . GLY A 1 89 ? 4.136 -2.782 -10.419 1.00 96.75 89 GLY A N 1
ATOM 665 C CA . GLY A 1 89 ? 2.813 -3.014 -9.843 1.00 96.75 89 GLY A CA 1
ATOM 666 C C . GLY A 1 89 ? 2.361 -1.876 -8.928 1.00 96.75 89 GLY A C 1
ATOM 667 O O . GLY A 1 89 ? 3.168 -1.198 -8.296 1.00 96.75 89 GLY A O 1
ATOM 668 N N . ASN A 1 90 ? 1.052 -1.681 -8.790 1.00 97.00 90 ASN A N 1
ATOM 669 C CA . ASN A 1 90 ? 0.516 -0.681 -7.866 1.00 97.00 90 ASN A CA 1
ATOM 670 C C . ASN A 1 90 ? 0.713 -1.094 -6.403 1.00 97.00 90 ASN A C 1
ATOM 672 O O . ASN A 1 90 ? 0.551 -2.265 -6.046 1.00 97.00 90 ASN A O 1
ATOM 676 N N . GLY A 1 91 ? 0.995 -0.108 -5.553 1.00 96.94 91 GLY A N 1
ATOM 677 C CA . GLY A 1 91 ? 1.061 -0.278 -4.108 1.00 96.94 91 GLY A CA 1
ATOM 678 C C . GLY A 1 91 ? -0.323 -0.437 -3.481 1.00 96.94 91 GLY A C 1
ATOM 679 O O . GLY A 1 91 ? -1.328 0.083 -3.971 1.00 96.94 91 GLY A O 1
ATOM 680 N N . GLY A 1 92 ? -0.385 -1.156 -2.365 1.00 97.31 92 GLY A N 1
ATOM 681 C CA . GLY A 1 92 ? -1.633 -1.445 -1.678 1.00 97.31 92 GLY A CA 1
ATOM 682 C C . GLY A 1 92 ? -2.226 -0.210 -0.998 1.00 97.31 92 GLY A C 1
ATOM 683 O O . GLY A 1 92 ? -1.515 0.654 -0.480 1.00 97.31 92 GLY A O 1
ATOM 684 N N . HIS A 1 93 ? -3.554 -0.137 -0.954 1.00 97.62 93 HIS A N 1
ATOM 685 C CA . HIS A 1 93 ? -4.278 0.839 -0.148 1.00 97.62 93 HIS A CA 1
ATOM 686 C C . HIS A 1 93 ? -4.440 0.344 1.292 1.00 97.62 93 HIS A C 1
ATOM 688 O O . HIS A 1 93 ? -4.594 -0.855 1.531 1.00 97.62 93 HIS A O 1
ATOM 694 N N . VAL A 1 94 ? -4.471 1.277 2.246 1.00 96.88 94 VAL A N 1
ATOM 695 C CA . VAL A 1 94 ? -4.936 1.003 3.611 1.00 96.88 94 VAL A CA 1
ATOM 696 C C . VAL A 1 94 ? -6.401 1.404 3.690 1.00 96.88 94 VAL A C 1
ATOM 698 O O . VAL A 1 94 ? -6.742 2.579 3.523 1.00 96.88 94 VAL A O 1
ATOM 701 N N . VAL A 1 95 ? -7.263 0.423 3.938 1.00 96.44 95 VAL A N 1
ATOM 702 C CA . VAL A 1 95 ? -8.716 0.587 3.928 1.00 96.44 95 VAL A CA 1
ATOM 703 C C . VAL A 1 95 ? -9.273 0.238 5.299 1.00 96.44 95 VAL A C 1
ATOM 705 O O . VAL A 1 95 ? -8.986 -0.821 5.848 1.00 96.44 95 VAL A O 1
ATOM 708 N N . LEU A 1 96 ? -10.090 1.127 5.850 1.00 95.38 96 LEU A N 1
ATOM 709 C CA . LEU A 1 96 ? -10.881 0.867 7.045 1.00 95.38 96 LEU A CA 1
ATOM 710 C C . LEU A 1 96 ? -12.256 0.376 6.609 1.00 95.38 96 LEU A C 1
ATOM 712 O O . LEU A 1 96 ? -12.917 1.047 5.819 1.00 95.38 96 LEU A O 1
ATOM 716 N N . GLN A 1 97 ? -12.678 -0.783 7.102 1.00 96.06 97 GLN A N 1
ATOM 717 C CA . GLN A 1 97 ? -13.984 -1.358 6.797 1.00 96.06 97 GLN A CA 1
ATOM 718 C C . GLN A 1 97 ? -14.840 -1.415 8.060 1.00 96.06 97 GLN A C 1
ATOM 720 O O . GLN A 1 97 ? -14.455 -2.039 9.047 1.00 96.06 97 GLN A O 1
ATOM 725 N N . ALA A 1 98 ? -16.018 -0.806 8.015 1.00 95.75 98 ALA A N 1
ATOM 726 C CA . ALA A 1 98 ? -16.993 -0.878 9.093 1.00 95.75 98 ALA A CA 1
ATOM 727 C C . ALA A 1 98 ? -17.584 -2.295 9.177 1.00 95.75 98 ALA A C 1
ATOM 729 O O . ALA A 1 98 ? -18.084 -2.822 8.179 1.00 95.75 98 ALA A O 1
ATOM 730 N N . SER A 1 99 ? -17.538 -2.922 10.349 1.00 94.81 99 SER A N 1
ATOM 731 C CA . SER A 1 99 ? -18.070 -4.270 10.565 1.00 94.81 99 SER A CA 1
ATOM 732 C C . SER A 1 99 ? -18.700 -4.386 11.949 1.00 94.81 99 SER A C 1
ATOM 734 O O . SER A 1 99 ? -18.132 -3.914 12.932 1.00 94.81 99 SER A O 1
ATOM 736 N N . ALA A 1 100 ? -19.859 -5.046 12.031 1.00 92.69 100 ALA A N 1
ATOM 737 C CA . ALA A 1 100 ? -20.546 -5.303 13.297 1.00 92.69 100 ALA A CA 1
ATOM 738 C C . ALA A 1 100 ? -19.807 -6.319 14.192 1.00 92.69 100 ALA A C 1
ATOM 740 O O . ALA A 1 100 ? -20.053 -6.378 15.398 1.00 92.69 100 ALA A O 1
ATOM 741 N N . ASP A 1 101 ? -18.886 -7.096 13.610 1.00 91.94 101 ASP A N 1
ATOM 742 C CA . ASP A 1 101 ? -18.083 -8.107 14.309 1.00 91.94 101 ASP A CA 1
ATOM 743 C C . ASP A 1 101 ? -17.147 -7.491 15.362 1.00 91.94 101 ASP A C 1
ATOM 745 O O . ASP A 1 101 ? -16.712 -8.163 16.299 1.00 91.94 101 ASP A O 1
ATOM 749 N N . VAL A 1 102 ? -16.789 -6.218 15.180 1.00 91.38 102 VAL A N 1
ATOM 750 C CA . VAL A 1 102 ? -15.756 -5.526 15.948 1.00 91.38 102 VAL A CA 1
ATOM 751 C C . VAL A 1 102 ? -16.408 -4.482 16.844 1.00 91.38 102 VAL A C 1
ATOM 753 O O . VAL A 1 102 ? -17.169 -3.643 16.374 1.00 91.38 102 VAL A O 1
ATOM 756 N N . ARG A 1 103 ? -16.092 -4.522 18.142 1.00 89.88 103 ARG A N 1
ATOM 757 C CA . ARG A 1 103 ? -16.635 -3.587 19.143 1.00 89.88 103 ARG A CA 1
ATOM 758 C C . ARG A 1 103 ? -15.635 -2.551 19.647 1.00 89.88 103 ARG A C 1
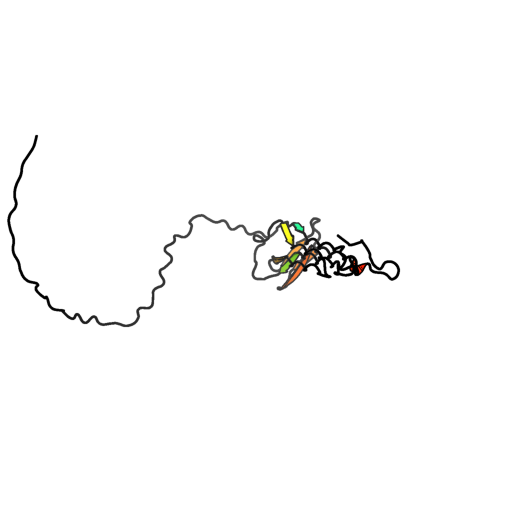ATOM 760 O O . ARG A 1 103 ? -16.046 -1.453 19.996 1.00 89.88 103 ARG A O 1
ATOM 767 N N . ASP A 1 104 ? -14.345 -2.873 19.604 1.00 90.50 104 ASP A N 1
ATOM 768 C CA . ASP A 1 104 ? -13.281 -2.073 20.214 1.00 90.50 104 ASP A CA 1
ATOM 769 C C . ASP A 1 104 ? -12.189 -1.784 19.171 1.00 90.50 104 ASP A C 1
ATOM 771 O O . ASP A 1 104 ? -12.034 -2.536 18.210 1.00 90.50 104 ASP A O 1
ATOM 775 N N . LEU A 1 105 ? -11.360 -0.754 19.382 1.00 90.88 105 LEU A N 1
ATOM 776 C CA . LEU A 1 105 ? -10.188 -0.463 18.533 1.00 90.88 105 LEU A CA 1
ATOM 777 C C . LEU A 1 105 ? -8.882 -1.090 19.051 1.00 90.88 105 LEU A C 1
ATOM 779 O O . LEU A 1 105 ? -7.782 -0.732 18.617 1.00 90.88 105 LEU A O 1
ATOM 783 N N . ASN A 1 106 ? -8.968 -2.026 19.997 1.00 90.19 106 ASN A N 1
ATOM 784 C CA . ASN A 1 106 ? -7.786 -2.605 20.629 1.00 90.19 106 ASN A CA 1
ATOM 785 C C . ASN A 1 106 ? -6.926 -3.416 19.633 1.00 90.19 106 ASN A C 1
ATOM 787 O O . ASN A 1 106 ? -5.701 -3.290 19.639 1.00 90.19 106 ASN A O 1
ATOM 791 N N . HIS A 1 107 ? -7.553 -4.164 18.715 1.00 89.94 107 HIS A N 1
ATOM 792 C CA . HIS A 1 107 ? -6.870 -4.978 17.691 1.00 89.94 107 HIS A CA 1
ATOM 793 C C . HIS A 1 107 ? -6.152 -4.150 16.618 1.00 89.94 107 HIS A C 1
ATOM 795 O O . HIS A 1 107 ? -5.264 -4.664 15.939 1.00 89.94 107 HIS A O 1
ATOM 801 N N . VAL A 1 108 ? -6.522 -2.879 16.442 1.00 91.94 108 VAL A N 1
ATOM 802 C CA . VAL A 1 108 ? -5.908 -2.009 15.433 1.00 91.94 108 VAL A CA 1
ATOM 803 C C . VAL A 1 108 ? -4.485 -1.674 15.858 1.00 91.94 108 VAL A C 1
ATOM 805 O O . VAL A 1 108 ? -4.266 -1.152 16.944 1.00 91.94 108 VAL A O 1
ATOM 808 N N . THR A 1 109 ? -3.489 -1.944 15.023 1.00 92.44 109 THR A N 1
ATOM 809 C CA . THR A 1 109 ? -2.097 -1.598 15.354 1.00 92.44 109 THR A CA 1
ATOM 810 C C . THR A 1 109 ? -1.859 -0.095 15.176 1.00 92.44 109 THR A C 1
ATOM 812 O O . THR A 1 109 ? -2.520 0.554 14.372 1.00 92.44 109 THR A O 1
ATOM 815 N N . VAL A 1 110 ? -0.918 0.481 15.932 1.00 93.12 110 VAL A N 1
ATOM 816 C CA . VAL A 1 110 ? -0.581 1.919 15.855 1.00 93.12 110 VAL A CA 1
ATOM 817 C C . VAL A 1 110 ? -0.031 2.310 14.477 1.00 93.12 110 VAL A C 1
ATOM 819 O O . VAL A 1 110 ? -0.209 3.444 14.044 1.00 93.12 110 VAL A O 1
ATOM 822 N N . GLN A 1 111 ? 0.618 1.381 13.776 1.00 94.50 111 GLN A N 1
ATOM 823 C CA . GLN A 1 111 ? 1.094 1.561 12.408 1.00 94.50 111 GLN A CA 1
ATOM 824 C C . GLN A 1 111 ? 0.388 0.564 11.494 1.00 94.50 111 GLN A C 1
ATOM 826 O O . GLN A 1 111 ? 0.424 -0.640 11.746 1.00 94.50 111 GLN A O 1
ATOM 831 N N . LEU A 1 112 ? -0.254 1.077 10.447 1.00 94.75 112 LEU A N 1
ATOM 832 C CA . LEU A 1 112 ? -0.901 0.285 9.409 1.00 94.75 112 LEU A CA 1
ATOM 833 C C . LEU A 1 112 ? -0.167 0.522 8.098 1.00 94.75 112 LEU A C 1
ATOM 835 O O . LEU A 1 112 ? -0.253 1.612 7.530 1.00 94.75 112 LEU A O 1
ATOM 839 N N . ASN A 1 113 ? 0.530 -0.507 7.631 1.00 95.50 113 ASN A N 1
ATOM 840 C CA . ASN A 1 113 ? 1.251 -0.483 6.369 1.00 95.50 113 ASN A CA 1
ATOM 841 C C . ASN A 1 113 ? 0.512 -1.367 5.364 1.00 95.50 113 ASN A C 1
ATOM 843 O O . ASN A 1 113 ? 0.032 -2.450 5.715 1.00 95.50 113 ASN A O 1
ATOM 847 N N . ALA A 1 114 ? 0.410 -0.895 4.128 1.00 96.12 114 ALA A N 1
ATOM 848 C CA . ALA A 1 114 ? -0.014 -1.726 3.013 1.00 96.12 114 ALA A CA 1
ATOM 849 C C . ALA A 1 114 ? 1.179 -2.338 2.279 1.00 96.12 114 ALA A C 1
ATOM 851 O O . ALA A 1 114 ? 2.298 -1.823 2.347 1.00 96.12 114 ALA A O 1
ATOM 852 N N . ASP A 1 115 ? 0.922 -3.449 1.593 1.00 96.12 115 ASP A N 1
ATOM 853 C CA . ASP A 1 115 ? 1.938 -4.160 0.826 1.00 96.12 115 ASP A CA 1
ATOM 854 C C . ASP A 1 115 ? 2.447 -3.291 -0.333 1.00 96.12 115 ASP A C 1
ATOM 856 O O . ASP A 1 115 ? 1.687 -2.537 -0.950 1.00 96.12 115 ASP A O 1
ATOM 860 N N . ALA A 1 116 ? 3.739 -3.393 -0.637 1.00 96.44 116 ALA A N 1
ATOM 861 C CA . ALA A 1 116 ? 4.334 -2.737 -1.798 1.00 96.44 116 ALA A CA 1
ATOM 862 C C . ALA A 1 116 ? 4.039 -3.520 -3.088 1.00 96.44 116 ALA A C 1
ATOM 864 O O . ALA A 1 116 ? 3.893 -4.745 -3.058 1.00 96.44 116 ALA A O 1
ATOM 865 N N . GLY A 1 117 ? 3.941 -2.806 -4.210 1.00 96.00 117 GLY A N 1
ATOM 866 C CA . GLY A 1 117 ? 3.852 -3.416 -5.536 1.00 96.00 117 GLY A CA 1
ATOM 867 C C . GLY A 1 117 ? 5.164 -4.102 -5.913 1.00 96.00 117 GLY A C 1
ATOM 868 O O . GLY A 1 117 ? 6.229 -3.685 -5.462 1.00 96.00 117 GLY A O 1
ATOM 869 N N . ASP A 1 118 ? 5.090 -5.162 -6.719 1.00 96.81 118 ASP A N 1
ATOM 870 C CA . ASP A 1 118 ? 6.303 -5.799 -7.247 1.00 96.81 118 ASP A CA 1
ATOM 871 C C . ASP A 1 118 ? 6.887 -4.956 -8.388 1.00 96.81 118 ASP A C 1
ATOM 873 O O . ASP A 1 118 ? 6.155 -4.262 -9.100 1.00 96.81 118 ASP A O 1
ATOM 877 N N . ASN A 1 119 ? 8.197 -5.038 -8.581 1.00 96.56 119 ASN A N 1
ATOM 878 C CA . ASN A 1 119 ? 8.875 -4.304 -9.644 1.00 96.56 119 ASN A CA 1
ATOM 879 C C . ASN A 1 119 ? 8.624 -4.961 -11.007 1.00 96.56 119 ASN A C 1
ATOM 881 O O . ASN A 1 119 ? 8.426 -6.178 -11.107 1.00 96.56 119 ASN A O 1
ATOM 885 N N . GLY A 1 120 ? 8.668 -4.149 -12.060 1.00 95.19 120 GLY A N 1
ATOM 886 C CA . GLY A 1 120 ? 8.692 -4.634 -13.431 1.00 95.19 120 GLY A CA 1
ATOM 887 C C . GLY A 1 120 ? 9.935 -5.483 -13.697 1.00 95.19 120 GLY A C 1
ATOM 888 O O . GLY A 1 120 ? 10.981 -5.321 -13.061 1.00 95.19 120 GLY A O 1
ATOM 889 N N . ARG A 1 121 ? 9.829 -6.421 -14.637 1.00 94.81 121 ARG A N 1
ATOM 890 C CA . ARG A 1 121 ? 10.918 -7.322 -15.032 1.00 94.81 121 ARG A CA 1
ATOM 891 C C . ARG A 1 121 ? 11.105 -7.303 -16.546 1.00 94.81 121 ARG A C 1
ATOM 893 O O . ARG A 1 121 ? 10.313 -6.712 -17.276 1.00 94.81 121 ARG A O 1
ATOM 900 N N . ASN A 1 122 ? 12.164 -7.967 -16.997 1.00 93.06 122 ASN A N 1
ATOM 901 C CA . ASN A 1 122 ? 12.426 -8.176 -18.416 1.00 93.06 122 ASN A CA 1
ATOM 902 C C . ASN A 1 122 ? 11.358 -9.056 -19.078 1.00 93.06 122 ASN A C 1
ATOM 904 O O . ASN A 1 122 ? 10.619 -9.767 -18.393 1.00 93.06 122 ASN A O 1
ATOM 908 N N . LYS A 1 123 ? 11.335 -9.063 -20.413 1.00 91.62 123 LYS A N 1
ATOM 909 C CA . LYS A 1 123 ? 10.388 -9.819 -21.244 1.00 91.62 123 LYS A CA 1
ATOM 910 C C . LYS A 1 123 ? 8.934 -9.391 -21.045 1.00 91.62 123 LYS A C 1
ATOM 912 O O . LYS A 1 123 ? 8.063 -10.246 -20.882 1.00 91.62 123 LYS A O 1
ATOM 917 N N . ASP A 1 124 ? 8.700 -8.084 -20.977 1.00 90.25 124 ASP A N 1
ATOM 918 C CA . ASP A 1 124 ? 7.381 -7.462 -20.817 1.00 90.25 124 ASP A CA 1
ATOM 919 C C . ASP A 1 124 ? 6.622 -7.971 -19.580 1.00 90.25 124 ASP A C 1
ATOM 921 O O . ASP A 1 124 ? 5.392 -8.026 -19.524 1.00 90.25 124 ASP A O 1
ATOM 925 N N . CYS A 1 125 ? 7.368 -8.384 -18.554 1.00 94.19 125 CYS A N 1
ATOM 926 C CA . CYS A 1 125 ? 6.800 -8.934 -17.337 1.00 94.19 125 CYS A CA 1
ATOM 927 C C . CYS A 1 125 ? 6.450 -7.803 -16.369 1.00 94.19 125 CYS A C 1
ATOM 929 O O . CYS A 1 125 ? 7.317 -7.265 -15.677 1.00 94.19 125 CYS A O 1
ATOM 931 N N . HIS A 1 126 ? 5.165 -7.466 -16.298 1.00 95.88 126 HIS A N 1
ATOM 932 C CA . HIS A 1 126 ? 4.657 -6.467 -15.362 1.00 95.88 126 HIS A CA 1
ATOM 933 C C . HIS A 1 126 ? 4.701 -6.943 -13.905 1.00 95.88 126 HIS A C 1
ATOM 935 O O . HIS A 1 126 ? 4.447 -8.112 -13.594 1.00 95.88 126 HIS A O 1
ATOM 941 N N . GLY A 1 127 ? 4.982 -6.004 -13.005 1.00 95.75 127 GLY A N 1
ATOM 942 C CA . GLY A 1 127 ? 4.947 -6.208 -11.568 1.00 95.75 127 GLY A CA 1
ATOM 943 C C . GLY A 1 127 ? 3.535 -6.502 -11.063 1.00 95.75 127 GLY A C 1
ATOM 944 O O . GLY A 1 127 ? 2.535 -5.949 -11.526 1.00 95.75 127 GLY A O 1
ATOM 945 N N . LYS A 1 128 ? 3.432 -7.393 -10.077 1.00 96.81 128 LYS A N 1
ATOM 946 C CA . LYS A 1 128 ? 2.162 -7.734 -9.439 1.00 96.81 128 LYS A CA 1
ATOM 947 C C . LYS A 1 128 ? 1.660 -6.570 -8.578 1.00 96.81 128 LYS A C 1
ATOM 949 O O . LYS A 1 128 ? 2.396 -6.036 -7.750 1.00 96.81 128 LYS A O 1
ATOM 954 N N . ASN A 1 129 ? 0.373 -6.254 -8.709 1.00 96.44 129 ASN A N 1
ATOM 955 C CA . ASN A 1 129 ? -0.305 -5.327 -7.804 1.00 96.44 129 ASN A CA 1
ATOM 956 C C . ASN A 1 129 ? -0.343 -5.883 -6.378 1.00 96.44 129 ASN A C 1
ATOM 958 O O . ASN A 1 129 ? -0.652 -7.061 -6.158 1.00 96.44 129 ASN A O 1
ATOM 962 N N . ALA A 1 130 ? -0.069 -5.017 -5.413 1.00 96.50 130 ALA A N 1
ATOM 963 C CA . ALA A 1 130 ? -0.058 -5.390 -4.014 1.00 96.50 130 ALA A CA 1
ATOM 964 C C . ALA A 1 130 ? -1.473 -5.586 -3.453 1.00 96.50 130 ALA A C 1
ATOM 966 O O . ALA A 1 130 ? -2.446 -4.970 -3.903 1.00 96.50 130 ALA A O 1
ATOM 967 N N . GLY A 1 131 ? -1.576 -6.427 -2.423 1.00 95.75 131 GLY A N 1
ATOM 968 C CA . GLY A 1 131 ? -2.804 -6.583 -1.654 1.00 95.75 131 GLY A CA 1
ATOM 969 C C . GLY A 1 131 ? -3.142 -5.310 -0.878 1.00 95.75 131 GLY A C 1
ATOM 970 O O . GLY A 1 131 ? -2.265 -4.574 -0.429 1.00 95.75 131 GLY A O 1
ATOM 971 N N . HIS A 1 132 ? -4.432 -5.022 -0.724 1.00 96.56 132 HIS A N 1
ATOM 972 C CA . HIS A 1 132 ? -4.879 -3.939 0.149 1.00 96.56 132 HIS A CA 1
ATOM 973 C C . HIS A 1 132 ? -4.938 -4.422 1.597 1.00 96.56 132 HIS A C 1
ATOM 975 O O . HIS A 1 132 ? -5.480 -5.493 1.879 1.00 96.56 132 HIS A O 1
ATOM 981 N N . THR A 1 133 ? -4.448 -3.603 2.524 1.00 95.75 133 THR A N 1
ATOM 982 C CA . THR A 1 133 ? -4.575 -3.873 3.957 1.00 95.75 133 THR A CA 1
ATOM 983 C C . THR A 1 133 ? -5.931 -3.371 4.423 1.00 95.75 133 THR A C 1
ATOM 985 O O . THR A 1 133 ? -6.138 -2.166 4.585 1.00 95.75 133 THR A O 1
ATOM 988 N N . VAL A 1 134 ? -6.861 -4.304 4.627 1.00 95.69 134 VAL A N 1
ATOM 989 C CA . VAL A 1 134 ? -8.204 -4.011 5.135 1.00 95.69 134 VAL A CA 1
ATOM 990 C C . VAL A 1 134 ? -8.234 -4.216 6.644 1.00 95.69 134 VAL A C 1
ATOM 992 O O . VAL A 1 134 ? -8.001 -5.318 7.140 1.00 95.69 134 VAL A O 1
ATOM 995 N N . VAL A 1 135 ? -8.548 -3.156 7.382 1.00 95.19 135 VAL A N 1
ATOM 996 C CA . VAL A 1 135 ? -8.693 -3.185 8.838 1.00 95.19 135 VAL A CA 1
ATOM 997 C C . VAL A 1 135 ? -10.155 -2.994 9.192 1.00 95.19 135 VAL A C 1
ATOM 999 O O . VAL A 1 135 ? -10.754 -1.964 8.885 1.00 95.19 135 VAL A O 1
ATOM 1002 N N . LYS A 1 136 ? -10.731 -3.993 9.860 1.00 95.12 136 LYS A N 1
ATOM 1003 C CA . LYS A 1 136 ? -12.100 -3.904 10.363 1.00 95.12 136 LYS A CA 1
ATOM 1004 C C . LYS A 1 136 ? -12.168 -2.943 11.547 1.00 95.12 136 LYS A C 1
ATOM 1006 O O . LYS A 1 136 ? -11.332 -3.029 12.446 1.00 95.12 136 LYS A O 1
ATOM 1011 N N . VAL A 1 137 ? -13.169 -2.076 11.571 1.00 95.19 137 VAL A N 1
ATOM 1012 C CA . VAL A 1 137 ? -13.455 -1.152 12.675 1.00 95.19 137 VAL A CA 1
ATOM 1013 C C . VAL A 1 137 ? -14.935 -1.233 13.066 1.00 95.19 137 VAL A C 1
ATOM 1015 O O . VAL A 1 137 ? -15.747 -1.646 12.232 1.00 95.19 137 VAL A O 1
ATOM 1018 N N . PRO A 1 138 ? -15.296 -0.863 14.307 1.00 94.69 138 PRO A N 1
ATOM 1019 C CA . PRO A 1 138 ? -16.688 -0.835 14.745 1.00 94.69 138 PRO A CA 1
ATOM 1020 C C . PRO A 1 138 ? -17.565 0.087 13.892 1.00 94.69 138 PRO A C 1
ATOM 1022 O O . PRO A 1 138 ? -17.090 1.061 13.300 1.00 94.69 138 PRO A O 1
ATOM 1025 N N . LEU A 1 139 ? -18.865 -0.197 13.867 1.00 94.31 139 LEU A N 1
ATOM 1026 C CA . LEU A 1 139 ? -19.864 0.693 13.269 1.00 94.31 139 LEU A CA 1
ATOM 1027 C C . LEU A 1 139 ? -19.933 2.025 14.031 1.00 94.31 139 LEU A C 1
ATOM 1029 O O . LEU A 1 139 ? -19.794 2.050 15.252 1.00 94.31 139 LEU A O 1
ATOM 1033 N N . GLY A 1 140 ? -20.148 3.124 13.308 1.00 91.25 140 GLY A N 1
ATOM 1034 C CA . GLY A 1 140 ? -20.167 4.478 13.870 1.00 91.25 140 GLY A CA 1
ATOM 1035 C C . GLY A 1 140 ? -18.777 5.036 14.197 1.00 91.25 140 GLY A C 1
ATOM 1036 O O . GLY A 1 140 ? -18.649 5.971 14.987 1.00 91.25 140 GLY A O 1
ATOM 1037 N N . THR A 1 141 ? -17.711 4.457 13.628 1.00 94.12 141 THR A N 1
ATOM 1038 C CA . THR A 1 141 ? -16.348 4.970 13.822 1.00 94.12 141 THR A CA 1
ATOM 1039 C C . THR A 1 141 ? -16.140 6.256 13.019 1.00 94.12 141 THR A C 1
ATOM 1041 O O . THR A 1 141 ? -16.181 6.250 11.789 1.00 94.12 141 THR A O 1
ATOM 1044 N N . ILE A 1 142 ? -15.805 7.346 13.713 1.00 94.25 142 ILE A N 1
ATOM 1045 C CA . ILE A 1 142 ? -15.479 8.636 13.093 1.00 94.25 142 ILE A CA 1
ATOM 1046 C C . ILE A 1 142 ? -13.974 8.714 12.825 1.00 94.25 142 ILE A C 1
ATOM 1048 O O . ILE A 1 142 ? -13.160 8.683 13.752 1.00 94.25 142 ILE A O 1
ATOM 1052 N N . VAL A 1 143 ? -13.589 8.893 11.562 1.00 94.31 143 VAL A N 1
ATOM 1053 C CA . VAL A 1 143 ? -12.188 9.054 11.158 1.00 94.31 143 VAL A CA 1
ATOM 1054 C C . VAL A 1 143 ? -11.812 10.533 11.165 1.00 94.31 143 VAL A C 1
ATOM 1056 O O . VAL A 1 143 ? -12.398 11.352 10.452 1.00 94.31 143 VAL A O 1
ATOM 1059 N N . LYS A 1 144 ? -10.798 10.879 11.962 1.00 94.12 144 LYS A N 1
ATOM 1060 C CA . LYS A 1 144 ? -10.262 12.240 12.082 1.00 94.12 144 LYS A CA 1
ATOM 1061 C C . LYS A 1 144 ? -8.830 12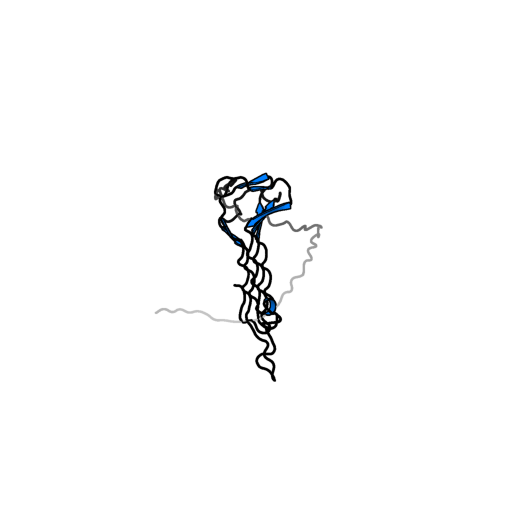.308 11.556 1.00 94.12 144 LYS A C 1
ATOM 1063 O O . LYS A 1 144 ? -8.041 11.396 11.786 1.00 94.12 144 LYS A O 1
ATOM 1068 N N . SER A 1 145 ? -8.500 13.402 10.876 1.00 91.88 145 SER A N 1
ATOM 1069 C CA . SER A 1 145 ? -7.125 13.743 10.498 1.00 91.88 145 SER A CA 1
ATOM 1070 C C . SER A 1 145 ? -6.295 14.081 11.744 1.00 91.88 145 SER A C 1
ATOM 1072 O O . SER A 1 145 ? -6.856 14.385 12.799 1.00 91.88 145 SER A O 1
ATOM 1074 N N . GLY A 1 146 ? -4.964 14.096 11.621 1.00 87.94 146 GLY A N 1
ATOM 1075 C CA . GLY A 1 146 ? -4.056 14.516 12.699 1.00 87.94 146 GLY A CA 1
ATOM 1076 C C . GLY A 1 146 ? -4.332 15.936 13.216 1.00 87.94 146 GLY A C 1
ATOM 1077 O O . GLY A 1 146 ? -4.093 16.222 14.382 1.00 87.94 146 GLY A O 1
ATOM 1078 N N . GLU A 1 147 ? -4.923 16.790 12.378 1.00 89.38 147 GLU A N 1
ATOM 1079 C CA . GLU A 1 147 ? -5.352 18.158 12.710 1.00 89.38 147 GLU A CA 1
ATOM 1080 C C . GLU A 1 147 ? -6.728 18.222 13.408 1.00 89.38 147 GLU A C 1
ATOM 1082 O O . GLU A 1 147 ? -7.227 19.300 13.718 1.00 89.38 147 GLU A O 1
ATOM 1087 N N . GLY A 1 148 ? -7.390 17.081 13.628 1.00 87.69 148 GLY A N 1
ATOM 1088 C CA . GLY A 1 148 ? -8.706 16.998 14.272 1.00 87.69 148 GLY A CA 1
ATOM 1089 C C . GLY A 1 148 ? -9.908 17.173 13.335 1.00 87.69 148 GLY A C 1
ATOM 1090 O O . GLY A 1 148 ? -11.047 16.998 13.772 1.00 87.69 148 GLY A O 1
ATOM 1091 N N . LYS A 1 149 ? -9.688 17.452 12.043 1.00 93.00 149 LYS A N 1
ATOM 1092 C CA . LYS A 1 149 ? -10.753 17.524 11.028 1.00 93.00 149 LYS A CA 1
ATOM 1093 C C . LYS A 1 149 ? -11.374 16.146 10.787 1.00 93.00 149 LYS A C 1
ATOM 1095 O O . LYS A 1 149 ? -10.649 15.183 10.544 1.00 93.00 149 LYS A O 1
ATOM 1100 N N . VAL A 1 150 ? -12.703 16.054 10.801 1.00 92.56 150 VAL A N 1
ATOM 1101 C CA . VAL A 1 150 ? -13.427 14.826 10.433 1.00 92.56 150 VAL A CA 1
ATOM 1102 C C . VAL A 1 150 ? -13.307 14.610 8.925 1.00 92.56 150 VAL A C 1
ATOM 1104 O O . VAL A 1 150 ? -13.635 15.501 8.142 1.00 92.56 150 VAL A O 1
ATOM 1107 N N . VAL A 1 151 ? -12.792 13.447 8.526 1.00 92.12 151 VAL A N 1
ATOM 1108 C CA . VAL A 1 151 ? -12.532 13.095 7.118 1.00 92.12 151 VAL A CA 1
ATOM 1109 C C . VAL A 1 151 ? -13.559 12.093 6.600 1.00 92.12 151 VAL A C 1
ATOM 1111 O O . VAL A 1 151 ? -13.875 12.093 5.414 1.00 92.12 151 VAL A O 1
ATOM 1114 N N . GLY A 1 152 ? -14.103 11.260 7.483 1.00 90.94 152 GLY A N 1
ATOM 1115 C CA . GLY A 1 152 ? -15.107 10.275 7.118 1.00 90.94 152 GLY A CA 1
ATOM 1116 C C . GLY A 1 152 ? -15.823 9.715 8.335 1.00 90.94 152 GLY A C 1
ATOM 1117 O O . GLY A 1 152 ? -15.303 9.761 9.452 1.00 90.94 152 GLY A O 1
ATOM 1118 N N . ASP A 1 153 ? -17.011 9.184 8.085 1.00 93.75 153 ASP A N 1
ATOM 1119 C CA . ASP A 1 153 ? -17.845 8.504 9.066 1.00 93.75 153 ASP A CA 1
ATOM 1120 C C . ASP A 1 153 ? -18.260 7.134 8.515 1.00 93.75 153 ASP A C 1
ATOM 1122 O O . ASP A 1 153 ? -18.587 6.996 7.333 1.00 93.75 153 ASP A O 1
ATOM 1126 N N . LEU A 1 154 ? -18.180 6.112 9.362 1.00 93.50 154 LEU A N 1
ATOM 1127 C CA . LEU A 1 154 ? -18.353 4.702 9.022 1.00 93.50 154 LEU A CA 1
ATOM 1128 C C . LEU A 1 154 ? -19.627 4.163 9.684 1.00 93.50 154 LEU A C 1
ATOM 1130 O O . LEU A 1 154 ? -19.578 3.293 10.550 1.00 93.50 154 LEU A O 1
ATOM 1134 N N . ASP A 1 155 ? -20.770 4.708 9.276 1.00 91.56 155 ASP A N 1
ATOM 1135 C CA . ASP A 1 155 ? -22.073 4.454 9.906 1.00 91.56 155 ASP A CA 1
ATOM 1136 C C . ASP A 1 155 ? -22.677 3.086 9.531 1.00 91.56 155 ASP A C 1
ATOM 1138 O O . ASP A 1 155 ? -23.224 2.370 10.368 1.00 91.56 155 ASP A O 1
ATOM 1142 N N . ARG A 1 156 ? -22.538 2.668 8.265 1.00 93.31 156 ARG A N 1
ATOM 1143 C CA . ARG A 1 156 ? -23.155 1.428 7.759 1.00 93.31 156 ARG A CA 1
ATOM 1144 C C . ARG A 1 156 ? -22.171 0.274 7.694 1.00 93.31 156 ARG A C 1
ATOM 1146 O O . ARG A 1 156 ? -21.011 0.460 7.327 1.00 93.31 156 ARG A O 1
ATOM 1153 N N . GLU A 1 157 ? -22.660 -0.935 7.938 1.00 93.75 157 GLU A N 1
ATOM 1154 C CA . GLU A 1 157 ? -21.875 -2.152 7.753 1.00 93.75 157 GLU A CA 1
ATOM 1155 C C . GLU A 1 157 ? -21.380 -2.298 6.309 1.00 93.75 157 GLU A C 1
ATOM 1157 O O . GLU A 1 157 ? -22.102 -2.039 5.347 1.00 93.75 157 GLU A O 1
ATOM 1162 N N . GLY A 1 158 ? -20.112 -2.680 6.165 1.00 92.38 158 GLY A N 1
ATOM 1163 C CA . GLY A 1 158 ? -19.448 -2.811 4.875 1.00 92.38 158 GLY A CA 1
ATOM 1164 C C . GLY A 1 158 ? -18.961 -1.491 4.278 1.00 92.38 158 GLY A C 1
ATOM 1165 O O . GLY A 1 158 ? -18.262 -1.536 3.267 1.00 92.38 158 GLY A O 1
ATOM 1166 N N . THR A 1 159 ? -19.254 -0.335 4.891 1.00 94.31 159 THR A N 1
ATOM 1167 C CA . THR A 1 159 ? -18.698 0.952 4.443 1.00 94.31 159 THR A CA 1
ATOM 1168 C C . THR A 1 159 ? -17.178 0.896 4.509 1.00 94.31 159 THR A C 1
ATOM 1170 O O . THR A 1 159 ? -16.604 0.494 5.522 1.00 94.31 159 THR A O 1
ATOM 1173 N N . MET A 1 160 ? -16.527 1.293 3.418 1.00 94.81 160 MET A N 1
ATOM 1174 C CA . MET A 1 160 ? -15.075 1.310 3.300 1.00 94.81 160 MET A CA 1
ATOM 1175 C C . MET A 1 160 ? -14.575 2.744 3.187 1.00 94.81 160 MET A C 1
ATOM 1177 O O . MET A 1 160 ? -15.095 3.535 2.403 1.00 94.81 160 MET A O 1
ATOM 1181 N N . PHE A 1 161 ? -13.527 3.063 3.936 1.00 95.00 161 PHE A N 1
ATOM 1182 C CA . PHE A 1 161 ? -12.838 4.342 3.876 1.00 95.00 161 PHE A CA 1
ATOM 1183 C C . PHE A 1 161 ? -11.357 4.121 3.570 1.00 95.00 161 PHE A C 1
ATOM 1185 O O . PHE A 1 161 ? -10.665 3.394 4.282 1.00 95.00 161 PHE A O 1
ATOM 1192 N N . VAL A 1 162 ? -10.853 4.755 2.510 1.00 95.50 162 VAL A N 1
ATOM 1193 C CA . VAL A 1 162 ? -9.432 4.680 2.145 1.00 95.50 162 VAL A CA 1
ATOM 1194 C C . VAL A 1 162 ? -8.655 5.669 3.009 1.00 95.50 162 VAL A C 1
ATOM 1196 O O . VAL A 1 162 ? -8.665 6.870 2.749 1.00 95.50 162 VAL A O 1
ATOM 1199 N N . ALA A 1 163 ? -7.977 5.156 4.033 1.00 93.81 163 ALA A N 1
ATOM 1200 C CA . ALA A 1 163 ? -7.218 5.975 4.973 1.00 93.81 163 ALA A CA 1
ATOM 1201 C C . ALA A 1 163 ? -5.843 6.385 4.431 1.00 93.81 163 ALA A C 1
ATOM 1203 O O . ALA A 1 163 ? -5.353 7.462 4.758 1.00 93.81 163 ALA A O 1
ATOM 1204 N N . ALA A 1 164 ? -5.220 5.546 3.600 1.00 95.31 164 ALA A N 1
ATOM 1205 C CA . ALA A 1 164 ? -4.015 5.905 2.859 1.00 95.31 164 ALA A CA 1
ATOM 1206 C C . ALA A 1 164 ? -4.045 5.287 1.460 1.00 95.31 164 ALA A C 1
ATOM 1208 O O . ALA A 1 164 ? -4.335 4.098 1.291 1.00 95.31 164 ALA A O 1
ATOM 1209 N N . ARG A 1 165 ? -3.732 6.102 0.449 1.00 96.12 165 ARG A N 1
ATOM 1210 C CA . ARG A 1 165 ? -3.580 5.630 -0.929 1.00 96.12 165 ARG A CA 1
ATOM 1211 C C . ARG A 1 165 ? -2.183 5.028 -1.110 1.00 96.12 165 ARG A C 1
ATOM 1213 O O . ARG A 1 165 ? -1.220 5.596 -0.605 1.00 96.12 165 ARG A O 1
ATOM 1220 N N . GLY A 1 166 ? -2.087 3.892 -1.801 1.00 95.94 166 GLY A N 1
ATOM 1221 C CA . GLY A 1 166 ? -0.819 3.340 -2.255 1.00 95.94 166 GLY A CA 1
ATOM 1222 C C . GLY A 1 166 ? -0.299 4.130 -3.450 1.00 95.94 166 GLY A C 1
ATOM 1223 O O . GLY A 1 166 ? -1.064 4.833 -4.119 1.00 95.94 166 GLY A O 1
ATOM 1224 N N . GLY A 1 167 ? 1.005 4.036 -3.682 1.00 95.81 167 GLY A N 1
ATOM 1225 C CA . GLY A 1 167 ? 1.664 4.623 -4.840 1.00 95.81 167 GLY A CA 1
ATOM 1226 C C . GLY A 1 167 ? 1.263 3.920 -6.136 1.00 95.81 167 GLY A C 1
ATOM 1227 O O . GLY A 1 167 ? 0.981 2.719 -6.146 1.00 95.81 167 GLY A O 1
ATOM 1228 N N . ALA A 1 168 ? 1.249 4.680 -7.228 1.00 95.62 168 ALA A N 1
ATOM 1229 C CA . ALA A 1 168 ? 1.129 4.120 -8.567 1.00 95.62 168 ALA A CA 1
ATOM 1230 C C . ALA A 1 168 ? 2.416 3.370 -8.936 1.00 95.62 168 ALA A C 1
ATOM 1232 O O . ALA A 1 168 ? 3.499 3.777 -8.517 1.00 95.62 168 ALA A O 1
ATOM 1233 N N . GLY A 1 169 ? 2.288 2.278 -9.686 1.00 95.38 169 GLY A N 1
ATOM 1234 C CA . GLY A 1 169 ? 3.436 1.576 -10.254 1.00 95.38 169 GLY A CA 1
ATOM 1235 C C . GLY A 1 169 ? 4.116 2.403 -11.347 1.00 95.38 169 GLY A C 1
ATOM 1236 O O . GLY A 1 169 ? 3.435 3.066 -12.134 1.00 95.38 169 GLY A O 1
ATOM 1237 N N . GLY A 1 170 ? 5.446 2.369 -11.376 1.00 96.31 170 GLY A N 1
ATOM 1238 C CA . GLY A 1 170 ? 6.256 3.083 -12.356 1.00 96.31 170 GLY A CA 1
ATOM 1239 C C . GLY A 1 170 ? 6.158 2.471 -13.751 1.00 96.31 170 GLY A C 1
ATOM 1240 O O . GLY A 1 170 ? 6.022 1.257 -13.915 1.00 96.31 170 GLY A O 1
ATOM 1241 N N . LYS A 1 171 ? 6.223 3.314 -14.778 1.00 95.69 171 LYS A N 1
ATOM 1242 C CA . LYS A 1 171 ? 6.226 2.888 -16.177 1.00 95.69 171 LYS A CA 1
ATOM 1243 C C . LYS A 1 171 ? 7.577 2.345 -16.624 1.00 95.69 171 LYS A C 1
ATOM 1245 O O . LYS A 1 171 ? 8.615 2.948 -16.360 1.00 95.69 171 LYS A O 1
ATOM 1250 N N . GLY A 1 172 ? 7.549 1.192 -17.292 1.00 94.50 172 GLY A N 1
ATOM 1251 C CA . GLY A 1 172 ? 8.719 0.589 -17.923 1.00 94.50 172 GLY A CA 1
ATOM 1252 C C . GLY A 1 172 ? 9.115 1.330 -19.197 1.00 94.50 172 GLY A C 1
ATOM 1253 O O . GLY A 1 172 ? 8.375 2.173 -19.709 1.00 94.50 172 GLY A O 1
ATOM 1254 N N . ASN A 1 173 ? 10.280 0.997 -19.747 1.00 94.00 173 ASN A N 1
ATOM 1255 C CA . ASN A 1 173 ? 10.780 1.671 -20.947 1.00 94.00 173 ASN A CA 1
ATOM 1256 C C . ASN A 1 173 ? 9.881 1.483 -22.178 1.00 94.00 173 ASN A C 1
ATOM 1258 O O . ASN A 1 173 ? 9.800 2.382 -23.011 1.00 94.00 173 ASN A O 1
ATOM 1262 N N . HIS A 1 174 ? 9.138 0.377 -22.267 1.00 90.44 174 HIS A N 1
ATOM 1263 C CA . HIS A 1 174 ? 8.190 0.149 -23.357 1.00 90.44 174 HIS A CA 1
ATOM 1264 C C . HIS A 1 174 ? 7.096 1.236 -23.429 1.00 90.44 174 HIS A C 1
ATOM 1266 O O . HIS A 1 174 ? 6.577 1.537 -24.502 1.00 90.44 174 HIS A O 1
ATOM 1272 N N . PHE A 1 175 ? 6.744 1.872 -22.307 1.00 91.44 175 PHE A N 1
ATOM 1273 C CA . PHE A 1 175 ? 5.749 2.948 -22.288 1.00 91.44 175 PHE A CA 1
ATOM 1274 C C . PHE A 1 175 ? 6.242 4.241 -22.963 1.00 91.44 175 PHE A C 1
ATOM 1276 O O . PHE A 1 175 ? 5.434 5.021 -23.460 1.00 91.44 175 PHE A O 1
ATOM 1283 N N . PHE A 1 176 ? 7.559 4.463 -23.005 1.00 93.31 176 PHE A N 1
ATOM 1284 C CA . PHE A 1 176 ? 8.179 5.695 -23.506 1.00 93.31 176 PHE A CA 1
ATOM 1285 C C . PHE A 1 176 ? 8.566 5.642 -24.992 1.00 93.31 176 PHE A C 1
ATOM 1287 O O . PHE A 1 176 ? 9.239 6.545 -25.486 1.00 93.31 176 PHE A O 1
ATOM 1294 N N . ILE A 1 177 ? 8.160 4.596 -25.716 1.00 92.50 177 ILE A N 1
ATOM 1295 C CA . ILE A 1 177 ? 8.447 4.454 -27.147 1.00 92.50 177 ILE A CA 1
ATOM 1296 C C . ILE A 1 177 ? 7.725 5.558 -27.927 1.00 92.50 177 ILE A C 1
ATOM 1298 O O . ILE A 1 177 ? 6.520 5.764 -27.775 1.00 92.50 177 ILE A O 1
ATOM 1302 N N . SER A 1 178 ? 8.455 6.245 -28.803 1.00 93.25 178 SER A N 1
ATOM 1303 C CA . SER A 1 178 ? 7.906 7.243 -29.724 1.00 93.25 178 SER A CA 1
ATOM 1304 C C . SER A 1 178 ? 8.488 7.073 -31.125 1.00 93.25 178 SER A C 1
ATOM 1306 O O . SER A 1 178 ? 9.528 6.441 -31.298 1.00 93.25 178 SER A O 1
ATOM 1308 N N . ASP A 1 179 ? 7.862 7.681 -32.136 1.00 92.38 179 ASP A N 1
ATOM 1309 C CA . ASP A 1 179 ? 8.357 7.633 -33.522 1.00 92.38 179 ASP A CA 1
ATOM 1310 C C . ASP A 1 179 ? 9.812 8.119 -33.651 1.00 92.38 179 ASP A C 1
ATOM 1312 O O . ASP A 1 179 ? 10.555 7.642 -34.507 1.00 92.38 179 ASP A O 1
ATOM 1316 N N . LEU A 1 180 ? 10.228 9.034 -32.769 1.00 92.44 180 LEU A N 1
ATOM 1317 C CA . LEU A 1 180 ? 11.579 9.592 -32.719 1.00 92.44 180 LEU A CA 1
ATOM 1318 C C . LEU A 1 180 ? 12.557 8.722 -31.917 1.00 92.44 180 L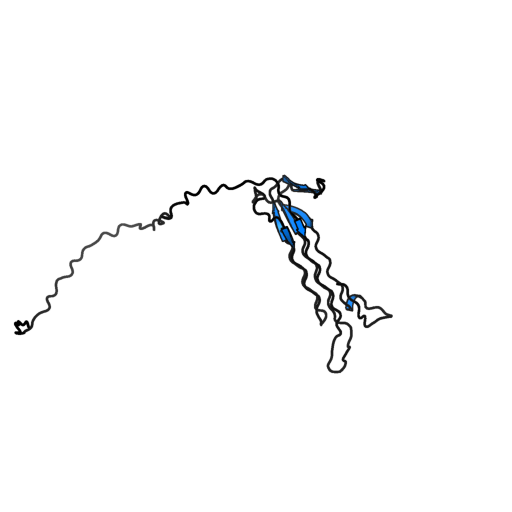EU A C 1
ATOM 1320 O O . LEU A 1 180 ? 13.725 8.618 -32.289 1.00 92.44 180 LEU A O 1
ATOM 1324 N N . GLU A 1 181 ? 12.096 8.097 -30.832 1.00 90.06 181 GLU A N 1
ATOM 1325 C CA . GLU A 1 181 ? 12.914 7.277 -29.936 1.00 90.06 181 GLU A CA 1
ATOM 1326 C C . GLU A 1 181 ? 12.290 5.888 -29.757 1.00 90.06 181 GLU A C 1
ATOM 1328 O O . GLU A 1 181 ? 11.386 5.674 -28.949 1.00 90.06 181 GLU A O 1
ATOM 1333 N N . GLN A 1 182 ? 12.804 4.928 -30.529 1.00 88.00 182 GLN A N 1
ATOM 1334 C CA . GLN A 1 182 ? 12.321 3.541 -30.548 1.00 88.00 182 GLN A CA 1
ATOM 1335 C C . GLN A 1 182 ? 12.928 2.666 -29.436 1.00 88.00 182 GLN A C 1
ATOM 1337 O O . GLN A 1 182 ? 12.422 1.583 -29.151 1.00 88.00 182 GLN A O 1
ATOM 1342 N N . ALA A 1 183 ? 14.023 3.110 -28.812 1.00 88.88 183 ALA A N 1
ATOM 1343 C CA . ALA A 1 183 ? 14.754 2.364 -27.785 1.00 88.88 183 ALA A CA 1
ATOM 1344 C C . ALA A 1 183 ? 15.038 3.234 -26.545 1.00 88.88 183 ALA A C 1
ATOM 1346 O O . ALA A 1 183 ? 16.205 3.484 -26.228 1.00 88.88 183 ALA A O 1
ATOM 1347 N N . PRO A 1 184 ? 13.989 3.706 -25.847 1.00 91.12 184 PRO A N 1
ATOM 1348 C CA . PRO A 1 184 ? 14.147 4.543 -24.666 1.00 91.12 184 PRO A CA 1
ATOM 1349 C C . PRO A 1 184 ? 14.886 3.794 -23.548 1.00 91.12 184 PRO A C 1
ATOM 1351 O O . PRO A 1 184 ? 14.632 2.620 -23.264 1.00 91.12 184 PRO A O 1
ATOM 1354 N N . GLN A 1 185 ? 15.799 4.499 -22.882 1.00 90.94 185 GLN A N 1
ATOM 1355 C CA . GLN A 1 185 ? 16.535 4.015 -21.703 1.00 90.94 185 GLN A CA 1
ATOM 1356 C C . GLN A 1 185 ? 15.994 4.614 -20.395 1.00 90.94 185 GLN A C 1
ATOM 1358 O O . GLN A 1 185 ? 16.692 4.658 -19.384 1.00 90.94 185 GLN A O 1
ATOM 1363 N N . VAL A 1 186 ? 14.750 5.096 -20.424 1.00 91.94 186 VAL A N 1
ATOM 1364 C CA . VAL A 1 186 ? 14.087 5.786 -19.314 1.00 91.94 186 VAL A CA 1
ATOM 1365 C C . VAL A 1 186 ? 12.946 4.921 -18.781 1.00 91.94 186 VAL A C 1
ATOM 1367 O O . VAL A 1 186 ? 12.224 4.300 -19.557 1.00 91.94 186 VAL A O 1
ATOM 1370 N N . ALA A 1 187 ? 12.796 4.887 -17.459 1.00 91.81 187 ALA A N 1
ATOM 1371 C CA . ALA A 1 187 ? 11.658 4.312 -16.744 1.00 91.81 187 ALA A CA 1
ATOM 1372 C C . ALA A 1 187 ? 11.327 5.187 -15.524 1.00 91.81 187 ALA A C 1
ATOM 1374 O O . ALA A 1 187 ? 12.140 6.022 -15.115 1.00 91.81 187 ALA A O 1
ATOM 1375 N N . GLU A 1 188 ? 10.142 4.997 -14.948 1.00 92.00 188 GLU A N 1
ATOM 1376 C CA . GLU A 1 188 ? 9.734 5.635 -13.690 1.00 92.00 188 GLU A CA 1
ATOM 1377 C C . GLU A 1 188 ? 9.981 4.693 -12.500 1.00 92.00 188 GLU A C 1
ATOM 1379 O O . GLU A 1 188 ? 9.770 3.483 -12.612 1.00 92.00 188 GLU A O 1
ATOM 1384 N N . PHE A 1 189 ? 10.393 5.250 -11.356 1.00 83.81 189 PHE A N 1
ATOM 1385 C CA . PHE A 1 189 ? 10.776 4.534 -10.124 1.00 83.81 189 PHE A CA 1
ATOM 1386 C C . PHE A 1 189 ? 10.115 5.156 -8.874 1.00 83.81 189 PHE A C 1
ATOM 1388 O O . PHE A 1 189 ? 9.731 6.345 -8.955 1.00 83.81 189 PHE A O 1
#

Foldseek 3Di:
DDDDDDDDDDDDDDDDDDDDDDDDPDPPDDDPDPDPDDPPDDDPPPPPPDDAAQDAAAAEEWAEWAWWAFDADCDPVDGGPFTFIAWTAWTAFAKEFEAQVADGCPPPDNYHYTHHWHYTDGRRRYTHHTYHHYHYDYAQDFDADPVRHTDDTRHDGGDMDGPGGTHHIKHYQCVVDDPVRRRDRDIGD

InterPro domains:
  IPR006169 GTP1/OBG domain [PF01018] (53-188)
  IPR006169 GTP1/OBG domain [PS51883] (50-189)
  IPR036726 GTP1/OBG domain superfamily [G3DSA:2.70.210.12] (48-189)
  IPR036726 GTP1/OBG domain superfamily [SSF82051] (51-188)
  IPR045086 OBG-type GTPase [PTHR11702] (39-188)

Radius of gyration: 38.1 Å; chains: 1; bounding box: 64×101×91 Å